Protein AF-A0AAV3ESG7-F1 (afdb_monomer_lite)

InterPro domains:
  IPR027417 P-loop containing nucleoside triphosphate hydrolase [G3DSA:3.40.50.300] (1-273)

Secondary structure (DSSP, 8-state):
-EEEEEEEEEETTEEEEEEE--SSEEEEEETTTTEEEEEEPPPPPTTTT-SS----------TTSSHHHHHHHHHHHHH-HHHH--S-EEEEEEETTEEEEEEE--SS--S--EESS-PEEEE--SS-TT--EEE---S---S-----TTEEE--GGG----TTHHHHHHHHHTSTTT-TTSPPPS-----PPPP-HHHHHHHHHHHHTT--SS-HHHHHHHHHHHHHHHHHHHHHHHT---HHHHHHHHHHHHHHHHHHHHHHSS--HHHHHHHHHHHHHHHHHTTT-HHHHHHHHHHHHHHHHHHHHHHHHHHHHHT--

Organism: NCBI:txid1088719

Sequence (321 aa):
MELSFIWVEEFNSLEDFSLNLSNKYQYKYDQETNYLSRLDDEPLPKNFFGHGITSVTGIFGKNGSGKTNCLKLIGSVMSRARSRVKSNFIAIVESEHGPLIYCKFKGKSKLGPKTNFPGRLEEYKDDIPGLNTVFLSNTFDSGDMGFDKKIINLSINNRERNVNEFIDIVEFLSSKEVGDGFSIPTEIGVVVKPIRTREIRSVIEDIENKIDGDITKKTSLLIEELDRCFNKINRNFRRGCNIDDIKFSIVINEMVSTIREVSKKEVNPIYTLEYIENMLFCIQEHGSSIGELVSSLLSIIEQIDYRHENYNKKILTMSIS

Foldseek 3Di:
DAWAKKFACDADPAHRDIDGFAPQWDWDADPVQLEIEIDGHDDDPVCPVHFQDHTDDDDDDDPPPCSLRVVLCVLCAAAFVVVRRVGWMWIWDQDPVGIEIEIDHPDDCPPHGHYPDPYHYDYDDRHDPPDQAEAEDPDQDLDDSVGDPSYHYLYPNVDDDDPCSVVVVLVVCVDVVVPPRDDRPPDDDDDQDQADLVLVLVLLVLLVVVDPDDCVVVSVVLSVLSCVLSVVLVVQVVVDDDPQSSLVSVVVNVVSVVLSVVSPPPDNSVLSVVLSVQLSVLCVVCVRPPPSSVVSNVVSVVVVVVVVVVVVVVVVVVVVD

pLDDT: mean 76.06, std 14.59, range [39.12, 97.0]

Radius of gyration: 29.69 Å; chains: 1; bounding box: 84×38×80 Å

Structure (mmCIF, N/CA/C/O backbone):
data_AF-A0AAV3ESG7-F1
#
_entry.id   AF-A0AAV3ESG7-F1
#
loop_
_atom_site.group_PDB
_atom_site.id
_atom_site.type_symbol
_atom_site.label_atom_id
_atom_site.label_alt_id
_atom_site.label_comp_id
_atom_site.label_asym_id
_atom_site.label_entity_id
_atom_site.label_seq_id
_atom_site.pdbx_PDB_ins_code
_atom_site.Cartn_x
_atom_site.Cartn_y
_atom_site.Cartn_z
_atom_site.occupancy
_atom_site.B_iso_or_equiv
_atom_site.auth_seq_id
_atom_site.auth_comp_id
_atom_site.auth_asym_id
_atom_site.auth_atom_id
_atom_site.pdbx_PDB_model_num
ATOM 1 N N . MET A 1 1 ? -10.546 -12.203 8.202 1.00 88.06 1 MET A N 1
ATOM 2 C CA . MET A 1 1 ? -10.447 -11.107 9.193 1.00 88.06 1 MET A CA 1
ATOM 3 C C . MET A 1 1 ? -10.462 -9.782 8.444 1.00 88.06 1 MET A C 1
ATOM 5 O O . MET A 1 1 ? -9.988 -9.762 7.317 1.00 88.06 1 MET A O 1
ATOM 9 N N . GLU A 1 2 ? -10.995 -8.709 9.028 1.00 90.94 2 GLU A N 1
ATOM 10 C CA . GLU A 1 2 ? -11.115 -7.389 8.382 1.00 90.94 2 GLU A CA 1
ATOM 11 C C . GLU A 1 2 ? -10.819 -6.261 9.379 1.00 90.94 2 GLU A C 1
ATOM 13 O O . GLU A 1 2 ? -11.490 -6.150 10.405 1.00 90.94 2 GLU A O 1
ATOM 18 N N . LEU A 1 3 ? -9.843 -5.399 9.082 1.00 94.00 3 LEU A N 1
ATOM 19 C CA . LEU A 1 3 ? -9.611 -4.178 9.857 1.00 94.00 3 LEU A CA 1
ATOM 20 C C . LEU A 1 3 ? -10.775 -3.204 9.625 1.00 94.00 3 LEU A C 1
ATOM 22 O O . LEU A 1 3 ? -10.952 -2.711 8.516 1.00 94.00 3 LEU A O 1
ATOM 26 N N . SER A 1 4 ? -11.546 -2.919 10.672 1.00 95.56 4 SER A N 1
ATOM 27 C CA . SER A 1 4 ? -12.812 -2.181 10.564 1.00 95.56 4 SER A CA 1
ATOM 28 C C . SER A 1 4 ? -12.777 -0.786 11.175 1.00 95.56 4 SER A C 1
ATOM 30 O O . SER A 1 4 ? -13.528 0.085 10.741 1.00 95.56 4 SER A O 1
ATOM 32 N N . PHE A 1 5 ? -11.904 -0.545 12.153 1.00 97.00 5 PHE A N 1
ATOM 33 C CA . PHE A 1 5 ? -11.799 0.756 12.811 1.00 97.00 5 PHE A CA 1
ATOM 34 C C . PHE A 1 5 ? -10.409 1.003 13.384 1.00 97.00 5 PHE A C 1
ATOM 36 O O . PHE A 1 5 ? -9.767 0.075 13.880 1.00 97.00 5 PHE A O 1
ATOM 43 N N . ILE A 1 6 ? -9.984 2.265 13.372 1.00 96.50 6 ILE A N 1
ATOM 44 C CA . ILE A 1 6 ? -8.842 2.770 14.133 1.00 96.50 6 ILE A CA 1
ATOM 45 C C . ILE A 1 6 ? -9.260 4.065 14.834 1.00 96.50 6 ILE A C 1
ATOM 47 O O . ILE A 1 6 ? -9.816 4.955 14.199 1.00 96.50 6 ILE A O 1
ATOM 51 N N . TRP A 1 7 ? -8.915 4.204 16.109 1.00 96.62 7 TRP A N 1
ATOM 52 C CA . TRP A 1 7 ? -8.848 5.490 16.799 1.00 96.62 7 TRP A CA 1
ATOM 53 C C . TRP A 1 7 ? -7.432 5.727 17.309 1.00 96.62 7 TRP A C 1
ATOM 55 O O . TRP A 1 7 ? -6.774 4.789 17.766 1.00 96.62 7 TRP A O 1
ATOM 65 N N . VAL A 1 8 ? -6.969 6.972 17.258 1.00 94.44 8 VAL A N 1
ATOM 66 C CA . VAL A 1 8 ? -5.682 7.380 17.814 1.00 94.44 8 VAL A CA 1
ATOM 67 C C . VAL A 1 8 ? -5.799 8.733 18.502 1.00 94.44 8 VAL A C 1
ATOM 69 O O . VAL A 1 8 ? -6.375 9.669 17.957 1.00 94.44 8 VAL A O 1
ATOM 72 N N . GLU A 1 9 ? -5.212 8.835 19.690 1.00 94.56 9 GLU A N 1
ATOM 73 C CA . GLU A 1 9 ? -5.148 10.087 20.447 1.00 94.56 9 GLU A CA 1
ATOM 74 C C . GLU A 1 9 ? -4.267 11.119 19.731 1.00 94.56 9 GLU A C 1
ATOM 76 O O . GLU A 1 9 ? -4.659 12.269 19.578 1.00 94.56 9 GLU A O 1
ATOM 81 N N . GLU A 1 10 ? -3.094 10.701 19.243 1.00 94.00 10 GLU A N 1
ATOM 82 C CA . GLU A 1 10 ? -2.178 11.572 18.495 1.00 94.00 10 GLU A CA 1
ATOM 83 C C . GLU A 1 10 ? -1.270 10.770 17.544 1.00 94.00 10 GLU A C 1
ATOM 85 O O . GLU A 1 10 ? -0.561 9.850 17.965 1.00 94.00 10 GLU A O 1
ATOM 90 N N . PHE A 1 11 ? -1.233 11.107 16.256 1.00 92.44 11 PHE A N 1
ATOM 91 C CA . PHE A 1 11 ? -0.303 10.527 15.285 1.00 92.44 11 PHE A CA 1
ATOM 92 C C . PHE A 1 11 ? 0.011 11.500 14.146 1.00 92.44 11 PHE A C 1
ATOM 94 O O . PHE A 1 11 ? -0.830 11.775 13.289 1.00 92.44 11 PHE A O 1
ATOM 101 N N . ASN A 1 12 ? 1.258 11.973 14.078 1.00 90.94 12 ASN A N 1
ATOM 102 C CA . ASN A 1 12 ? 1.672 13.049 13.174 1.00 90.94 12 ASN A CA 1
ATOM 103 C C . ASN A 1 12 ? 0.770 14.284 13.343 1.00 90.94 12 ASN A C 1
ATOM 105 O O . ASN A 1 12 ? 0.857 14.956 14.357 1.00 90.94 12 ASN A O 1
ATOM 109 N N . SER A 1 13 ? -0.082 14.578 12.359 1.00 90.44 13 SER A N 1
ATOM 110 C CA . SER A 1 13 ? -1.037 15.694 12.392 1.00 90.44 13 SER A CA 1
ATOM 111 C C . SER A 1 13 ? -2.473 15.254 12.714 1.00 90.44 13 SER A C 1
ATOM 113 O O . SER A 1 13 ? -3.407 15.992 12.414 1.00 90.44 13 SER A O 1
ATOM 115 N N . LEU A 1 14 ? -2.669 14.009 13.150 1.00 93.56 14 LEU A N 1
ATOM 116 C CA . LEU A 1 14 ? -3.973 13.449 13.496 1.00 93.56 14 LEU A CA 1
ATOM 117 C C . LEU A 1 14 ? -4.113 13.497 15.018 1.00 93.56 14 LEU A C 1
ATOM 119 O O . LEU A 1 14 ? -3.346 12.830 15.704 1.00 93.56 14 LEU A O 1
ATOM 123 N N . GLU A 1 15 ? -5.067 14.268 15.524 1.00 94.50 15 GLU A N 1
ATOM 124 C CA . GLU A 1 15 ? -5.364 14.426 16.953 1.00 94.50 15 GLU A CA 1
ATOM 125 C C . GLU A 1 15 ? -6.811 13.993 17.195 1.00 94.50 15 GLU A C 1
ATOM 127 O O . GLU A 1 15 ? -7.684 14.373 16.412 1.00 94.50 15 GLU A O 1
ATOM 132 N N . ASP A 1 16 ? -7.043 13.163 18.219 1.00 95.31 16 ASP A N 1
ATOM 133 C CA . ASP A 1 16 ? -8.341 12.530 18.520 1.00 95.31 16 ASP A CA 1
ATOM 134 C C . ASP A 1 16 ? -9.052 12.010 17.254 1.00 95.31 16 ASP A C 1
ATOM 136 O O . ASP A 1 16 ? -10.197 12.329 16.924 1.00 95.31 16 ASP A O 1
ATOM 140 N N . PHE A 1 17 ? -8.303 11.249 16.458 1.00 96.31 17 PHE A N 1
ATOM 141 C CA . PHE A 1 17 ? -8.700 10.904 15.105 1.00 96.31 17 PHE A CA 1
ATOM 142 C C . PHE A 1 17 ? -9.276 9.495 15.035 1.00 96.31 17 PHE A C 1
ATOM 144 O O . PHE A 1 17 ? -8.656 8.527 15.477 1.00 96.31 17 PHE A O 1
ATOM 151 N N . SER A 1 18 ? -10.438 9.381 14.395 1.00 96.56 18 SER A N 1
ATOM 152 C CA . SER A 1 18 ? -11.123 8.118 14.123 1.00 96.56 18 SER A CA 1
ATOM 153 C C . SER A 1 18 ? -11.171 7.825 12.624 1.00 96.56 18 SER A C 1
ATOM 155 O O . SER A 1 18 ? -11.455 8.709 11.817 1.00 96.56 18 SER A O 1
ATOM 157 N N . LEU A 1 19 ? -10.969 6.562 12.256 1.00 96.62 19 LEU A N 1
ATOM 158 C CA . LEU A 1 19 ? -11.062 6.059 10.891 1.00 96.62 19 LEU A CA 1
ATOM 159 C C . LEU A 1 19 ? -11.909 4.788 10.855 1.00 96.62 19 LEU A C 1
ATOM 161 O O . LEU A 1 19 ? -11.488 3.744 11.350 1.00 96.62 19 LEU A O 1
ATOM 165 N N . ASN A 1 20 ? -13.081 4.877 10.229 1.00 96.12 20 ASN A N 1
ATOM 166 C CA . ASN A 1 20 ? -13.914 3.724 9.902 1.00 96.12 20 ASN A CA 1
ATOM 167 C C . ASN A 1 20 ? -13.484 3.143 8.554 1.00 96.12 20 ASN A C 1
ATOM 169 O O . ASN A 1 20 ? -13.295 3.888 7.595 1.00 96.12 20 ASN A O 1
ATOM 173 N N . LEU A 1 21 ? -13.302 1.825 8.508 1.00 95.00 21 LEU A N 1
ATOM 174 C CA . LEU A 1 21 ? -12.810 1.083 7.342 1.00 95.00 21 LEU A CA 1
ATOM 175 C C . LEU A 1 21 ? -13.782 -0.010 6.869 1.00 95.00 21 LEU A C 1
ATOM 177 O O . LEU A 1 21 ? -13.560 -0.592 5.807 1.00 95.00 21 LEU A O 1
ATOM 181 N N . SER A 1 22 ? -14.852 -0.264 7.628 1.00 92.31 22 SER A N 1
ATOM 182 C CA . SER A 1 22 ? -15.894 -1.230 7.282 1.00 92.31 22 SER A CA 1
ATOM 183 C C . SER A 1 22 ? -17.096 -0.560 6.620 1.00 92.31 22 SER A C 1
ATOM 185 O O . SER A 1 22 ? -17.477 0.549 6.988 1.00 92.31 22 SER A O 1
ATOM 187 N N . ASN A 1 23 ? -17.744 -1.266 5.691 1.00 89.56 23 ASN A N 1
ATOM 188 C CA . ASN A 1 23 ? -19.042 -0.862 5.140 1.00 89.56 23 ASN A CA 1
ATOM 189 C C . ASN A 1 23 ? -20.240 -1.414 5.932 1.00 89.56 23 ASN A C 1
ATOM 191 O O . ASN A 1 23 ? -21.377 -1.139 5.567 1.00 89.56 23 ASN A O 1
ATOM 195 N N . LYS A 1 24 ? -20.008 -2.236 6.966 1.00 90.44 24 LYS A N 1
ATOM 196 C CA . LYS A 1 24 ? -21.076 -2.877 7.759 1.00 90.44 24 LYS A CA 1
ATOM 197 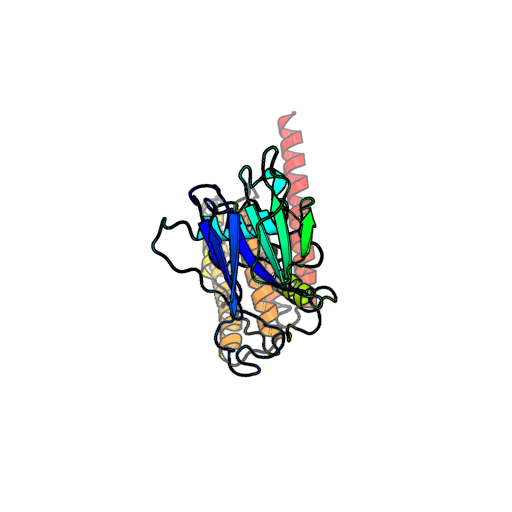C C . LYS A 1 24 ? -21.284 -2.232 9.117 1.00 90.44 24 LYS A C 1
ATOM 199 O O . LYS A 1 24 ? -22.371 -2.320 9.677 1.00 90.44 24 LYS A O 1
ATOM 204 N N . TYR A 1 25 ? -20.223 -1.658 9.669 1.00 92.94 25 TYR A N 1
ATOM 205 C CA . TYR A 1 25 ? -20.200 -1.171 11.036 1.00 92.94 25 TYR A CA 1
ATOM 206 C C . TYR A 1 25 ? -19.577 0.214 11.074 1.00 92.94 25 TYR A C 1
ATOM 208 O O . TYR A 1 25 ? -18.482 0.425 10.553 1.00 92.94 25 TYR A O 1
ATOM 216 N N . GLN A 1 26 ? -20.259 1.129 11.752 1.00 94.94 26 GLN A N 1
ATOM 217 C CA . GLN A 1 26 ? -19.734 2.437 12.105 1.00 94.94 26 GLN A CA 1
ATOM 218 C C . GLN A 1 26 ? -19.350 2.428 13.576 1.00 94.94 26 GLN A C 1
ATOM 220 O O . GLN A 1 26 ? -20.182 2.227 14.463 1.00 94.94 26 GLN A O 1
ATOM 225 N N . TYR A 1 27 ? -18.075 2.664 13.831 1.00 96.62 27 TYR A N 1
ATOM 226 C CA . TYR A 1 27 ? -17.515 2.765 15.161 1.00 96.62 27 TYR A CA 1
ATOM 227 C C . TYR A 1 27 ? -17.274 4.224 15.532 1.00 96.62 27 TYR A C 1
ATOM 229 O O . TYR A 1 27 ? -16.851 5.047 14.713 1.00 96.62 27 TYR A O 1
ATOM 237 N N . LYS A 1 28 ? -17.527 4.541 16.800 1.00 96.94 28 LYS A N 1
ATOM 238 C CA . LYS A 1 28 ? -17.217 5.842 17.388 1.00 96.94 28 LYS A CA 1
ATOM 239 C C . LYS A 1 28 ? -16.693 5.645 18.799 1.00 96.94 28 LYS A C 1
ATOM 241 O O . LYS A 1 28 ? -17.368 5.028 19.626 1.00 96.94 28 LYS A O 1
ATOM 246 N N . TYR A 1 29 ? -15.511 6.187 19.055 1.00 96.25 29 TYR A N 1
ATOM 247 C CA . TYR A 1 29 ? -14.918 6.235 20.380 1.00 96.25 29 TYR A CA 1
ATOM 248 C C . TYR A 1 29 ? -15.069 7.633 20.976 1.00 96.25 29 TYR A C 1
ATOM 250 O O . TYR A 1 29 ? -14.902 8.630 20.278 1.00 96.25 29 TYR A O 1
ATOM 258 N N . ASP A 1 30 ? -15.411 7.680 22.256 1.00 94.38 30 ASP A N 1
ATOM 259 C CA . ASP A 1 30 ? -15.508 8.889 23.061 1.00 94.38 30 ASP A CA 1
ATOM 260 C C . ASP A 1 30 ? -14.480 8.792 24.197 1.00 94.38 30 ASP A C 1
ATOM 262 O O . ASP A 1 30 ? -14.583 7.933 25.083 1.00 94.38 30 ASP A O 1
ATOM 266 N N . GLN A 1 31 ? -13.452 9.644 24.132 1.00 91.00 31 GLN A N 1
ATOM 267 C CA . GLN A 1 31 ? -12.330 9.626 25.070 1.00 91.00 31 GLN A CA 1
ATOM 268 C C . GLN A 1 31 ? -12.732 10.088 26.478 1.00 91.00 31 GLN A C 1
ATOM 270 O O . GLN A 1 31 ? -12.194 9.568 27.457 1.00 91.00 31 GLN A O 1
ATOM 275 N N . GLU A 1 32 ? -13.677 11.024 26.603 1.00 90.88 32 GLU A N 1
ATOM 276 C CA . GLU A 1 32 ? -14.108 11.574 27.896 1.00 90.88 32 GLU A CA 1
ATOM 277 C C . GLU A 1 32 ? -14.856 10.528 28.726 1.00 90.88 32 GLU A C 1
ATOM 279 O O . GLU A 1 32 ? -14.643 10.387 29.932 1.00 90.88 32 GLU A O 1
ATOM 284 N N . THR A 1 33 ? -15.716 9.754 28.066 1.00 93.06 33 THR A N 1
ATOM 285 C CA . THR A 1 33 ? -16.532 8.711 28.700 1.00 93.06 33 THR A CA 1
ATOM 286 C C . THR A 1 33 ? -15.884 7.323 28.667 1.00 93.06 33 THR A C 1
ATOM 288 O O . THR A 1 33 ? -16.379 6.400 29.326 1.00 93.06 33 THR A O 1
ATOM 291 N N . ASN A 1 34 ? -14.766 7.166 27.943 1.00 92.31 34 ASN A N 1
ATOM 292 C CA . ASN A 1 34 ? -14.104 5.890 27.647 1.00 92.31 34 ASN A CA 1
ATOM 293 C C . ASN A 1 34 ? -15.095 4.852 27.083 1.00 92.31 34 ASN A C 1
ATOM 295 O O . ASN A 1 34 ? -15.187 3.709 27.558 1.00 92.31 34 ASN A O 1
ATOM 299 N N . TYR A 1 35 ? -15.884 5.283 26.097 1.00 94.88 35 TYR A N 1
ATOM 300 C CA . TYR A 1 35 ? -16.967 4.500 25.513 1.00 94.88 35 TYR A CA 1
ATOM 301 C C . TYR A 1 35 ? -16.763 4.305 24.012 1.00 94.88 35 TYR A C 1
ATOM 303 O O . TYR A 1 35 ? -16.641 5.259 23.248 1.00 94.88 35 TYR A O 1
ATOM 311 N N . LEU A 1 36 ? -16.734 3.045 23.588 1.00 96.19 36 LEU A N 1
ATOM 312 C CA . LEU A 1 36 ? -16.624 2.633 22.198 1.00 96.19 36 LEU A CA 1
ATOM 313 C C . LEU A 1 36 ? -17.972 2.080 21.740 1.00 96.19 36 LEU A C 1
ATOM 315 O O . LEU A 1 36 ? -18.394 0.991 22.131 1.00 96.19 36 LEU A O 1
ATOM 319 N N . SER A 1 37 ? -18.643 2.847 20.895 1.00 96.75 37 SER A N 1
ATOM 320 C CA . SER A 1 37 ? -19.931 2.481 20.319 1.00 96.75 37 SER A CA 1
ATOM 321 C C . SER A 1 37 ? -19.769 1.889 18.924 1.00 96.75 37 SER A C 1
ATOM 323 O O . SER A 1 37 ? -18.894 2.305 18.163 1.00 96.75 37 SER A O 1
ATOM 325 N N . ARG A 1 38 ? -20.638 0.931 18.601 1.00 96.69 38 ARG A N 1
ATOM 326 C CA . ARG A 1 38 ? -20.855 0.398 17.259 1.00 96.69 38 ARG A CA 1
ATOM 327 C C . ARG A 1 38 ? -22.305 0.619 16.853 1.00 96.69 38 ARG A C 1
ATOM 329 O O . ARG A 1 38 ? -23.214 0.372 17.650 1.00 96.69 38 ARG A O 1
ATOM 336 N N . LEU A 1 39 ? -22.491 1.052 15.616 1.00 94.19 39 LEU A N 1
ATOM 337 C CA . LEU A 1 39 ? -23.762 1.093 14.911 1.00 94.19 39 LEU A CA 1
ATOM 338 C C . LEU A 1 39 ? -23.648 0.187 13.687 1.00 94.19 39 LEU A C 1
ATOM 340 O O . LEU A 1 39 ? -22.631 0.213 12.994 1.00 94.19 39 LEU A O 1
ATOM 344 N N . ASP A 1 40 ? -24.674 -0.615 13.443 1.00 90.19 40 ASP A N 1
ATOM 345 C CA . ASP A 1 40 ? -24.758 -1.417 12.229 1.00 90.19 40 ASP A CA 1
ATOM 346 C C . ASP A 1 40 ? -25.259 -0.501 11.099 1.00 90.19 40 ASP A C 1
ATOM 348 O O . ASP A 1 40 ? -26.232 0.234 11.278 1.00 90.19 40 ASP A O 1
ATOM 352 N N . ASP A 1 41 ? -24.549 -0.498 9.974 1.00 84.94 41 ASP A N 1
ATOM 353 C CA . ASP A 1 41 ? -24.889 0.289 8.786 1.00 84.94 41 ASP A CA 1
ATOM 354 C C . ASP A 1 41 ? -25.853 -0.497 7.881 1.00 84.94 41 ASP A C 1
ATOM 356 O O . ASP A 1 41 ? -26.018 -1.716 8.027 1.00 84.94 41 ASP A O 1
ATOM 360 N N . GLU A 1 42 ? -26.498 0.183 6.932 1.00 85.31 42 GLU A N 1
ATOM 361 C CA . GLU A 1 42 ? -27.364 -0.505 5.975 1.00 85.31 42 GLU A CA 1
ATOM 362 C C . GLU A 1 42 ? -26.541 -1.487 5.126 1.00 85.31 42 GLU A C 1
ATOM 364 O O . GLU A 1 42 ? -25.532 -1.109 4.521 1.00 85.31 42 GLU A O 1
ATOM 369 N N . PRO A 1 43 ? -26.941 -2.770 5.054 1.00 81.62 43 PRO A N 1
ATOM 370 C CA . PRO A 1 43 ? -26.161 -3.757 4.337 1.00 81.62 43 PRO A CA 1
ATOM 371 C C . PRO A 1 43 ? -26.163 -3.438 2.844 1.00 81.62 43 PRO A C 1
ATOM 373 O O . PRO A 1 43 ? -27.215 -3.321 2.210 1.00 81.62 43 PRO A O 1
ATOM 376 N N . LEU A 1 44 ? -24.966 -3.380 2.264 1.00 85.62 44 LEU A N 1
ATOM 377 C CA . LEU A 1 44 ? -24.809 -3.337 0.816 1.00 85.62 44 LEU A CA 1
ATOM 378 C C . LEU A 1 44 ? -25.496 -4.554 0.163 1.00 85.62 44 LEU A C 1
ATOM 380 O O . LEU A 1 44 ? -25.583 -5.627 0.779 1.00 85.62 44 LEU A O 1
ATOM 384 N N . PRO A 1 45 ? -25.948 -4.434 -1.100 1.00 86.50 45 PRO A N 1
ATOM 385 C CA . PRO A 1 45 ? -26.470 -5.566 -1.853 1.00 86.50 45 PRO A CA 1
ATOM 386 C C . PRO A 1 45 ? -25.529 -6.779 -1.811 1.00 86.50 45 PRO A C 1
ATOM 388 O O . PRO A 1 45 ? -24.302 -6.647 -1.779 1.00 86.50 45 PRO A O 1
ATOM 391 N N . LYS A 1 46 ? -26.098 -7.990 -1.845 1.00 81.06 46 LYS A N 1
ATOM 392 C CA . LYS A 1 46 ? -25.291 -9.219 -1.886 1.00 81.06 46 LYS A CA 1
ATOM 393 C C . LYS A 1 46 ? -24.334 -9.176 -3.080 1.00 81.06 46 LYS A C 1
ATOM 395 O O . LYS A 1 46 ? -24.759 -8.883 -4.193 1.00 81.06 46 LYS A O 1
ATOM 400 N N . ASN A 1 47 ? -23.066 -9.510 -2.836 1.00 80.38 47 ASN A N 1
ATOM 401 C CA . ASN A 1 47 ? -21.987 -9.501 -3.830 1.00 80.38 47 ASN A CA 1
ATOM 402 C C . ASN A 1 47 ? -21.760 -8.138 -4.512 1.00 80.38 47 ASN A C 1
ATOM 404 O O . ASN A 1 47 ? -21.309 -8.107 -5.653 1.00 80.38 47 ASN A O 1
ATOM 408 N N . PHE A 1 48 ? -22.033 -7.015 -3.833 1.00 86.00 48 PHE A N 1
ATOM 409 C CA . PHE A 1 48 ? -21.841 -5.672 -4.400 1.00 86.00 48 PHE A CA 1
ATOM 410 C C . PHE A 1 48 ? -20.424 -5.437 -4.958 1.00 86.00 48 PHE A C 1
ATOM 412 O O . PHE A 1 48 ? -20.279 -4.862 -6.032 1.00 86.00 48 PHE A O 1
ATOM 419 N N . PHE A 1 49 ? -19.388 -5.933 -4.274 1.00 84.81 49 PHE A N 1
ATOM 420 C CA . PHE A 1 49 ? -17.990 -5.847 -4.721 1.00 84.81 49 PHE A CA 1
ATOM 421 C C . PHE A 1 49 ? -17.480 -7.114 -5.435 1.00 84.81 49 PHE A C 1
ATOM 423 O O . PHE A 1 49 ? -16.293 -7.215 -5.732 1.00 84.81 49 PHE A O 1
ATOM 430 N N . GLY A 1 50 ? -18.351 -8.091 -5.707 1.00 83.56 50 GLY A N 1
ATOM 431 C CA . GLY A 1 50 ? -17.961 -9.399 -6.234 1.00 83.56 50 GLY A CA 1
ATOM 432 C C . GLY A 1 50 ? -17.396 -10.349 -5.171 1.00 83.56 50 GLY A C 1
ATOM 433 O O . GLY A 1 50 ? -17.697 -10.236 -3.982 1.00 83.56 50 GLY A O 1
ATOM 434 N N . HIS A 1 51 ? -16.616 -11.335 -5.617 1.00 79.50 51 HIS A N 1
ATOM 435 C CA . HIS A 1 51 ? -15.971 -12.318 -4.746 1.00 79.50 51 HIS A CA 1
ATOM 436 C C . HIS A 1 51 ? -14.610 -11.802 -4.257 1.00 79.50 51 HIS A C 1
ATOM 438 O O . HIS A 1 51 ? -13.879 -11.176 -5.015 1.00 79.50 51 HIS A O 1
ATOM 444 N N . GLY A 1 52 ? -14.269 -12.064 -2.992 1.00 79.75 52 GLY A N 1
ATOM 445 C CA . GLY A 1 52 ? -12.958 -11.735 -2.411 1.00 79.75 52 GLY A CA 1
ATOM 446 C C . GLY A 1 52 ? -12.832 -10.345 -1.771 1.00 79.75 52 GLY A C 1
ATOM 447 O O . GLY A 1 52 ? -11.928 -10.147 -0.964 1.00 79.75 52 GLY A O 1
ATOM 448 N N . ILE A 1 53 ? -13.750 -9.409 -2.043 1.00 85.56 53 ILE A N 1
ATOM 449 C CA . ILE A 1 53 ? -13.744 -8.057 -1.454 1.00 85.56 53 ILE A CA 1
ATOM 450 C C . ILE A 1 53 ? -14.889 -7.921 -0.449 1.00 85.56 53 ILE A C 1
ATOM 452 O O . ILE A 1 53 ? -16.061 -8.024 -0.812 1.00 85.56 53 ILE A O 1
ATOM 456 N N . THR A 1 54 ? -14.560 -7.666 0.819 1.00 84.75 54 THR A N 1
ATOM 457 C CA . THR A 1 54 ? -15.567 -7.492 1.879 1.00 84.75 54 THR A CA 1
ATOM 458 C C . THR A 1 54 ? -15.978 -6.039 2.084 1.00 84.75 54 THR A C 1
ATOM 460 O O . THR A 1 54 ? -17.162 -5.787 2.308 1.00 84.75 54 THR A O 1
ATOM 463 N N . SER A 1 55 ? -15.026 -5.109 1.962 1.00 88.44 55 SER A N 1
ATOM 464 C CA . SER A 1 55 ? -15.228 -3.678 2.194 1.00 88.44 55 SER A CA 1
ATOM 465 C C . SER A 1 55 ? -14.313 -2.832 1.303 1.00 88.44 55 SER A C 1
ATOM 467 O O . SER A 1 55 ? -13.182 -3.218 1.000 1.00 88.44 55 SER A O 1
ATOM 469 N N . VAL A 1 56 ? -14.795 -1.653 0.911 1.00 90.88 56 VAL A N 1
ATOM 470 C CA . VAL A 1 56 ? -14.045 -0.616 0.194 1.00 90.88 56 VAL A CA 1
ATOM 471 C C . VAL A 1 56 ? -14.263 0.717 0.903 1.00 90.88 56 VAL A C 1
ATOM 473 O O . VAL A 1 56 ? -15.394 1.186 1.038 1.00 90.88 56 VAL A O 1
ATOM 476 N N . THR A 1 57 ? -13.162 1.354 1.304 1.00 92.38 57 THR A N 1
ATOM 477 C CA . THR A 1 57 ? -13.179 2.656 1.979 1.00 92.38 57 THR A CA 1
ATOM 478 C C . THR A 1 57 ? -12.379 3.688 1.193 1.00 92.38 57 THR A C 1
ATOM 480 O O . THR A 1 57 ? -11.205 3.487 0.888 1.00 92.38 57 THR A O 1
ATOM 483 N N . GLY A 1 58 ? -13.017 4.816 0.877 1.00 92.81 58 GLY A N 1
ATOM 484 C CA . GLY A 1 58 ? -12.373 5.956 0.227 1.00 92.81 58 GLY A CA 1
ATOM 485 C C . GLY A 1 58 ? -11.926 7.014 1.236 1.00 92.81 58 GLY A C 1
ATOM 486 O O . GLY A 1 58 ? -12.718 7.463 2.060 1.00 92.81 58 GLY A O 1
ATOM 487 N N . ILE A 1 59 ? -10.668 7.456 1.143 1.00 91.88 59 ILE A N 1
ATOM 488 C CA . ILE A 1 59 ? -10.120 8.550 1.959 1.00 91.88 59 ILE A CA 1
ATOM 489 C C . ILE A 1 59 ? -9.976 9.794 1.077 1.00 91.88 59 ILE A C 1
ATOM 491 O O . ILE A 1 59 ? -9.042 9.910 0.282 1.00 91.88 59 ILE A O 1
ATOM 495 N N . PHE A 1 60 ? -10.897 10.744 1.231 1.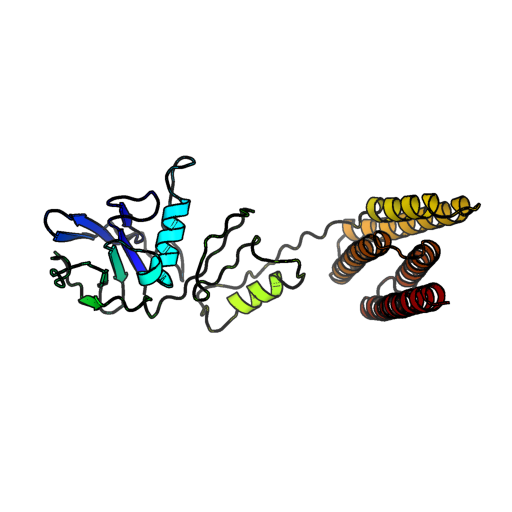00 91.38 60 PHE A N 1
ATOM 496 C CA . PHE A 1 60 ? -10.952 11.969 0.429 1.00 91.38 60 PHE A CA 1
ATOM 497 C C . PHE A 1 60 ? -10.598 13.205 1.257 1.00 91.38 60 PHE A C 1
ATOM 499 O O . PHE A 1 60 ? -10.831 13.265 2.459 1.00 91.38 60 PHE A O 1
ATOM 506 N N . GLY A 1 61 ? -10.033 14.221 0.607 1.00 88.75 61 GLY A N 1
ATOM 507 C CA . GLY A 1 61 ? -9.674 15.473 1.269 1.00 88.75 61 GLY A CA 1
ATOM 508 C C . GLY A 1 61 ? -8.761 16.348 0.419 1.00 88.75 61 GLY A C 1
ATOM 509 O O . GLY A 1 61 ? -8.141 15.877 -0.538 1.00 88.75 61 GLY A O 1
ATOM 510 N N . LYS A 1 62 ? -8.652 17.631 0.775 1.00 90.69 62 LYS A N 1
ATOM 511 C CA . LYS A 1 62 ? -7.754 18.591 0.108 1.00 90.69 62 LYS A CA 1
ATOM 512 C C . LYS A 1 62 ? -6.277 18.236 0.344 1.00 90.69 62 LYS A C 1
ATOM 514 O O . LYS A 1 62 ? -5.940 17.401 1.186 1.00 90.69 62 LYS A O 1
ATOM 519 N N . ASN A 1 63 ? -5.364 18.836 -0.415 1.00 85.19 63 ASN A N 1
ATOM 520 C CA . ASN A 1 63 ? -3.930 18.676 -0.152 1.00 85.19 63 ASN A CA 1
ATOM 521 C C . ASN A 1 63 ? -3.589 19.194 1.251 1.00 85.19 63 ASN A C 1
ATOM 523 O O . ASN A 1 63 ? -4.167 20.179 1.703 1.00 85.19 63 ASN A O 1
ATOM 527 N N . GLY A 1 64 ? -2.709 18.484 1.959 1.00 84.62 64 GLY A N 1
ATOM 528 C CA . GLY A 1 64 ? -2.371 18.791 3.353 1.00 84.62 64 GLY A CA 1
ATOM 529 C C . GLY A 1 64 ? -3.403 18.345 4.399 1.00 84.62 64 GLY A C 1
ATOM 530 O O . GLY A 1 64 ? -3.124 18.462 5.582 1.00 84.62 64 GLY A O 1
ATOM 531 N N . SER A 1 65 ? -4.548 17.762 4.018 1.00 88.25 65 SER A N 1
ATOM 532 C CA . SER A 1 65 ? -5.599 17.351 4.971 1.00 88.25 65 SER A CA 1
ATOM 533 C C . SER A 1 65 ? -5.300 16.067 5.765 1.00 88.25 65 SER A C 1
ATOM 535 O O . SER A 1 65 ? -6.212 15.482 6.336 1.00 88.25 65 SER A O 1
ATOM 537 N N . GLY A 1 66 ? -4.068 15.554 5.726 1.00 88.94 66 GLY A N 1
ATOM 538 C CA . GLY A 1 66 ? -3.679 14.359 6.482 1.00 88.94 66 GLY A CA 1
ATOM 539 C C . GLY A 1 66 ? -3.937 12.998 5.819 1.00 88.94 66 GLY A C 1
ATOM 540 O O . GLY A 1 66 ? -3.634 11.990 6.441 1.00 88.94 66 GLY A O 1
ATOM 541 N N . LYS A 1 67 ? -4.393 12.909 4.556 1.00 92.50 67 LYS A N 1
ATOM 542 C CA . LYS A 1 67 ? -4.639 11.611 3.868 1.00 92.50 67 LYS A CA 1
ATOM 543 C C . LYS A 1 67 ? -3.448 10.642 3.937 1.00 92.50 67 LYS A C 1
ATOM 545 O O . LYS A 1 67 ? -3.602 9.478 4.291 1.00 92.50 67 LYS A O 1
ATOM 550 N N . THR A 1 68 ? -2.244 11.137 3.649 1.00 89.50 68 THR A N 1
ATOM 551 C CA . THR A 1 68 ? -1.003 10.352 3.747 1.00 89.50 68 THR A CA 1
ATOM 552 C C . THR A 1 68 ? -0.702 9.940 5.189 1.00 89.50 68 THR A C 1
ATOM 554 O O . THR A 1 68 ? -0.204 8.841 5.418 1.00 89.50 68 THR A O 1
ATOM 557 N N . ASN A 1 69 ? -1.045 10.777 6.174 1.00 91.50 69 ASN A N 1
ATOM 558 C CA . ASN A 1 69 ? -0.923 10.417 7.587 1.00 91.50 69 ASN A CA 1
ATOM 559 C C . ASN A 1 69 ? -1.911 9.307 7.967 1.00 91.50 69 ASN A C 1
ATOM 561 O O . ASN A 1 69 ? -1.515 8.405 8.698 1.00 91.50 69 ASN A O 1
ATOM 565 N N . CYS A 1 70 ? -3.127 9.292 7.406 1.00 93.00 70 CYS A N 1
ATOM 566 C CA . CYS A 1 70 ? -4.069 8.181 7.580 1.00 93.00 70 CYS A CA 1
ATOM 567 C C . CYS A 1 70 ? -3.499 6.865 7.028 1.00 93.00 70 CYS A C 1
ATOM 569 O O . CYS A 1 70 ? -3.535 5.847 7.713 1.00 93.00 70 CYS A O 1
ATOM 571 N N . LEU A 1 71 ? -2.903 6.879 5.830 1.00 91.31 71 LEU A N 1
ATOM 572 C CA . LEU A 1 71 ? -2.257 5.687 5.257 1.00 91.31 71 LEU A CA 1
ATOM 573 C C . LEU A 1 71 ? -1.078 5.199 6.116 1.00 91.31 71 LEU A C 1
ATOM 575 O O . LEU A 1 71 ? -0.945 4.003 6.380 1.00 91.31 71 LEU A O 1
ATOM 579 N N . LYS A 1 72 ? -0.246 6.124 6.613 1.00 89.88 72 LYS A N 1
ATOM 580 C CA . LYS A 1 72 ? 0.851 5.811 7.544 1.00 89.88 72 LYS A CA 1
ATOM 581 C C . LYS A 1 72 ? 0.347 5.249 8.874 1.00 89.88 72 LYS A C 1
ATOM 583 O O . LYS A 1 72 ? 1.008 4.376 9.439 1.00 89.88 72 LYS A O 1
ATOM 588 N N . LEU A 1 73 ? -0.798 5.725 9.364 1.00 92.06 73 LEU A N 1
ATOM 589 C CA . LEU A 1 73 ? -1.440 5.220 10.576 1.00 92.06 73 LEU A CA 1
ATOM 590 C C . LEU A 1 73 ? -1.896 3.774 10.379 1.00 92.06 73 LEU A C 1
ATOM 592 O O . LEU A 1 73 ? -1.522 2.929 11.187 1.00 92.06 73 LEU A O 1
ATOM 596 N N . ILE A 1 74 ? -2.610 3.480 9.284 1.00 92.12 74 ILE A N 1
ATOM 597 C CA . ILE A 1 74 ? -3.027 2.111 8.938 1.00 92.12 74 ILE A CA 1
ATOM 598 C C . ILE A 1 74 ? -1.803 1.196 8.919 1.00 92.12 74 ILE A C 1
ATOM 600 O O . ILE A 1 74 ? -1.754 0.220 9.663 1.00 92.12 74 ILE A O 1
ATOM 604 N N . GLY A 1 75 ? -0.766 1.547 8.150 1.00 89.06 75 GLY A N 1
ATOM 605 C CA . GLY A 1 75 ? 0.442 0.725 8.081 1.00 89.06 75 GLY A CA 1
ATOM 606 C C . GLY A 1 75 ? 1.124 0.551 9.443 1.00 89.06 75 GLY A C 1
ATOM 607 O O . GLY A 1 75 ? 1.522 -0.550 9.811 1.00 89.06 75 GLY A O 1
ATOM 608 N N . SER A 1 76 ? 1.199 1.612 10.249 1.00 88.56 76 SER A N 1
ATOM 609 C CA . SER A 1 76 ? 1.783 1.529 11.594 1.00 88.56 76 SER A CA 1
ATOM 610 C C . SER A 1 76 ? 0.996 0.588 12.506 1.00 88.56 76 SER A C 1
ATOM 612 O O . SER A 1 76 ? 1.613 -0.221 13.195 1.00 88.56 76 SER A O 1
ATOM 614 N N . VAL A 1 77 ? -0.339 0.647 12.477 1.00 88.38 77 VAL A N 1
ATOM 615 C CA . VAL A 1 77 ? -1.225 -0.256 13.230 1.00 88.38 77 VAL A CA 1
ATOM 616 C C . VAL A 1 77 ? -1.044 -1.711 12.793 1.00 88.38 77 VAL A C 1
ATOM 618 O O . VAL A 1 77 ? -0.982 -2.603 13.640 1.00 88.38 77 VAL A O 1
ATOM 621 N N . MET A 1 78 ? -0.871 -1.948 11.493 1.00 84.94 78 MET A N 1
ATOM 622 C CA . MET A 1 78 ? -0.709 -3.292 10.939 1.00 84.94 78 MET A CA 1
ATOM 623 C C . MET A 1 78 ? 0.637 -3.941 11.266 1.00 84.94 78 MET A C 1
ATOM 625 O O . MET A 1 78 ? 0.695 -5.156 11.446 1.00 84.94 78 MET A O 1
ATOM 629 N N . SER A 1 79 ? 1.724 -3.167 11.335 1.00 75.56 79 SER A N 1
ATOM 630 C CA . SER A 1 79 ? 3.063 -3.754 11.228 1.00 75.56 79 SER A CA 1
ATOM 631 C C . SER A 1 79 ? 4.077 -3.373 12.303 1.00 75.56 79 SER A C 1
ATOM 633 O O . SER A 1 79 ? 5.184 -3.902 12.223 1.00 75.56 79 SER A O 1
ATOM 635 N N . ARG A 1 80 ? 3.762 -2.450 13.237 1.00 67.12 80 ARG A N 1
ATOM 636 C CA . ARG A 1 80 ? 4.555 -2.098 14.448 1.00 67.12 80 ARG A CA 1
ATOM 637 C C . ARG A 1 80 ? 3.988 -0.871 15.181 1.00 67.12 80 ARG A C 1
ATOM 639 O O . ARG A 1 80 ? 4.653 0.163 15.307 1.00 67.12 80 ARG A O 1
ATOM 646 N N . ALA A 1 81 ? 2.769 -0.949 15.715 1.00 60.66 81 ALA A N 1
ATOM 647 C CA . ALA A 1 81 ? 2.146 0.243 16.304 1.00 60.66 81 ALA A CA 1
ATOM 648 C C . ALA A 1 81 ? 2.869 0.702 17.571 1.00 60.66 81 ALA A C 1
ATOM 650 O O . ALA A 1 81 ? 2.932 1.900 17.830 1.00 60.66 81 ALA A O 1
ATOM 651 N N . ARG A 1 82 ? 3.463 -0.203 18.370 1.00 59.59 82 ARG A N 1
ATOM 652 C CA . ARG A 1 82 ? 4.057 0.212 19.652 1.00 59.59 82 ARG A CA 1
ATOM 653 C C . ARG A 1 82 ? 5.251 1.150 19.479 1.00 59.59 82 ARG A C 1
ATOM 655 O O . ARG A 1 82 ? 5.407 2.024 20.333 1.00 59.59 82 ARG A O 1
ATOM 662 N N . SER A 1 83 ? 6.048 0.996 18.418 1.00 64.25 83 SER A N 1
ATOM 663 C CA . SER A 1 83 ? 7.227 1.835 18.159 1.00 64.25 83 SER A CA 1
ATOM 664 C C . SER A 1 83 ? 6.902 3.131 17.413 1.00 64.25 83 SER A C 1
ATOM 666 O O . SER A 1 83 ? 7.623 4.115 17.571 1.00 64.25 83 SER A O 1
ATOM 668 N N . ARG A 1 84 ? 5.810 3.161 16.639 1.00 75.38 84 ARG A N 1
ATOM 669 C CA . ARG A 1 84 ? 5.460 4.293 15.761 1.00 75.38 84 ARG A CA 1
ATOM 670 C C . ARG A 1 84 ? 4.295 5.131 16.264 1.00 75.38 84 ARG A C 1
ATOM 672 O O . ARG A 1 84 ? 4.323 6.349 16.135 1.00 75.38 84 ARG A O 1
ATOM 679 N N . VAL A 1 85 ? 3.308 4.498 16.887 1.00 83.94 85 VAL A N 1
ATOM 680 C CA . VAL A 1 85 ? 2.175 5.166 17.530 1.00 83.94 85 VAL A CA 1
ATOM 681 C C . VAL A 1 85 ? 2.515 5.326 19.005 1.00 83.94 85 VAL A C 1
ATOM 683 O O . VAL A 1 85 ? 2.382 4.404 19.816 1.00 83.94 85 VAL A O 1
ATOM 686 N N . LYS A 1 86 ? 3.062 6.492 19.356 1.00 84.50 86 LYS A N 1
ATOM 687 C CA . LYS A 1 86 ? 3.498 6.777 20.729 1.00 84.50 86 LYS A CA 1
ATOM 688 C C . LYS A 1 86 ? 2.336 7.074 21.669 1.00 84.50 86 LYS A C 1
ATOM 690 O O . LYS A 1 86 ? 2.552 6.966 22.869 1.00 84.50 86 LYS A O 1
ATOM 695 N N . SER A 1 87 ? 1.173 7.450 21.163 1.00 89.31 87 SER A N 1
ATOM 696 C CA . SER A 1 87 ? -0.030 7.817 21.917 1.00 89.31 87 SER A CA 1
ATOM 697 C C . SER A 1 87 ? -0.936 6.610 22.191 1.00 89.31 87 SER A C 1
ATOM 699 O O . SER A 1 87 ? -0.571 5.465 21.880 1.00 89.31 87 SER A O 1
ATOM 701 N N . ASN A 1 88 ? -2.084 6.859 22.826 1.00 90.81 88 ASN A N 1
ATOM 702 C CA . ASN A 1 88 ? -3.121 5.850 22.977 1.00 90.81 88 ASN A CA 1
ATOM 703 C C . ASN A 1 88 ? -3.782 5.541 21.629 1.00 90.81 88 ASN A C 1
ATOM 705 O O . ASN A 1 88 ? -3.980 6.435 20.808 1.00 90.81 88 ASN A O 1
ATOM 709 N N . PHE A 1 89 ? -4.137 4.279 21.400 1.00 92.38 89 PHE A N 1
ATOM 710 C CA . PHE A 1 89 ? -4.892 3.900 20.208 1.00 92.38 89 PHE A CA 1
ATOM 711 C C . PHE A 1 89 ? -5.794 2.693 20.457 1.00 92.38 89 PHE A C 1
ATOM 713 O O . PHE A 1 89 ? -5.552 1.880 21.359 1.00 92.38 89 PHE A O 1
ATOM 720 N N . ILE A 1 90 ? -6.802 2.570 19.599 1.00 94.19 90 ILE A N 1
ATOM 721 C CA . ILE A 1 90 ? -7.714 1.434 19.501 1.00 94.19 90 ILE A CA 1
ATOM 722 C C . ILE A 1 90 ? -7.742 0.990 18.037 1.00 94.19 90 ILE A C 1
ATOM 724 O O . ILE A 1 90 ? -7.803 1.825 17.141 1.00 94.19 90 ILE A O 1
ATOM 728 N N . ALA A 1 91 ? -7.713 -0.312 17.785 1.00 94.88 91 ALA A N 1
ATOM 729 C CA . ALA A 1 91 ? -7.966 -0.897 16.476 1.00 94.88 91 ALA A CA 1
ATOM 730 C C . ALA A 1 91 ? -8.961 -2.052 16.617 1.00 94.88 91 ALA A C 1
ATOM 732 O O . ALA A 1 91 ? -8.855 -2.846 17.552 1.00 94.88 91 ALA A O 1
ATOM 733 N N . ILE A 1 92 ? -9.921 -2.150 15.701 1.00 95.62 92 ILE A N 1
ATOM 734 C CA . ILE A 1 92 ? -10.936 -3.210 15.713 1.00 95.62 92 ILE A CA 1
ATOM 735 C C . ILE A 1 92 ? -10.786 -4.057 14.465 1.00 95.62 92 ILE A C 1
ATOM 737 O O . ILE A 1 92 ? -10.765 -3.533 13.348 1.00 95.62 92 ILE A O 1
ATOM 741 N N . VAL A 1 93 ? -10.712 -5.369 14.668 1.00 94.50 93 VAL A N 1
ATOM 742 C CA . VAL A 1 93 ? -10.649 -6.358 13.595 1.00 94.50 93 VAL A CA 1
ATOM 743 C C . VAL A 1 93 ? -11.823 -7.308 13.710 1.00 94.50 93 VAL A C 1
ATOM 745 O O . VAL A 1 93 ? -11.980 -7.998 14.714 1.00 94.50 93 VAL A O 1
ATOM 748 N N . GLU A 1 94 ? -12.626 -7.372 12.659 1.00 92.94 94 GLU A N 1
ATOM 749 C CA . GLU A 1 94 ? -13.715 -8.331 12.554 1.00 92.94 94 GLU A CA 1
ATOM 750 C C . GLU A 1 94 ? -13.154 -9.709 12.222 1.00 92.94 94 GLU A C 1
ATOM 752 O O . GLU A 1 94 ? -12.368 -9.891 11.283 1.00 92.94 94 GLU A O 1
ATOM 757 N N . SER A 1 95 ? -13.566 -10.696 13.009 1.00 90.62 95 SER A N 1
ATOM 758 C CA . SER A 1 95 ? -13.225 -12.102 12.828 1.00 90.62 95 SER A CA 1
ATOM 759 C C . SER A 1 95 ? -14.494 -12.949 12.765 1.00 90.62 95 SER A C 1
ATOM 761 O O . SER A 1 95 ? -15.587 -12.477 13.070 1.00 90.62 95 SER A O 1
ATOM 763 N N . GLU A 1 96 ? -14.354 -14.227 12.421 1.00 86.50 96 GLU A N 1
ATOM 764 C CA . GLU A 1 96 ? -15.475 -15.178 12.439 1.00 86.50 96 GLU A CA 1
ATOM 765 C C . GLU A 1 96 ? -16.092 -15.348 13.837 1.00 86.50 96 GLU A C 1
ATOM 767 O O . GLU A 1 96 ? -17.260 -15.701 13.966 1.00 86.50 96 GLU A O 1
ATOM 772 N N . HIS A 1 97 ? -15.328 -15.055 14.893 1.00 89.00 97 HIS A N 1
ATOM 773 C CA . HIS A 1 97 ? -15.773 -15.130 16.285 1.00 89.00 97 HIS A CA 1
ATOM 774 C C . HIS A 1 97 ? -16.255 -13.779 16.841 1.00 89.00 97 HIS A C 1
ATOM 776 O O . HIS A 1 97 ? -16.474 -13.658 18.046 1.00 89.00 97 HIS A O 1
ATOM 782 N N . GLY A 1 98 ? -16.412 -12.769 15.980 1.00 91.12 98 GLY A N 1
ATOM 783 C CA . GLY A 1 98 ? -16.792 -11.407 16.350 1.00 91.12 98 GLY A CA 1
ATOM 784 C C . GLY A 1 98 ? -15.611 -10.425 16.414 1.00 91.12 98 GLY A C 1
ATOM 785 O O . GLY A 1 98 ? -14.483 -10.779 16.044 1.00 91.12 98 GLY A O 1
ATOM 786 N N . PRO A 1 99 ? -15.866 -9.180 16.858 1.00 94.62 99 PRO A N 1
ATOM 787 C CA . PRO A 1 99 ? -14.878 -8.108 16.839 1.00 94.62 99 PRO A CA 1
ATOM 788 C C . PRO A 1 99 ? -13.799 -8.287 17.913 1.00 94.62 99 PRO A C 1
ATOM 790 O O . PRO A 1 99 ? -14.085 -8.436 19.106 1.00 94.62 99 PRO A O 1
ATOM 793 N N . LEU A 1 100 ? -12.542 -8.212 17.482 1.00 94.38 100 LEU A N 1
ATOM 794 C CA . LEU A 1 100 ? -11.356 -8.159 18.332 1.00 94.38 100 LEU A CA 1
ATOM 795 C C . LEU A 1 100 ? -10.924 -6.702 18.504 1.00 94.38 100 LEU A C 1
ATOM 797 O O . LEU A 1 100 ? -10.702 -6.000 17.519 1.00 94.38 100 LEU A O 1
ATOM 801 N N . ILE A 1 101 ? -10.795 -6.254 19.750 1.00 94.00 101 ILE A N 1
ATOM 802 C CA . ILE A 1 101 ? -10.442 -4.881 20.114 1.00 94.00 101 ILE A CA 1
ATOM 803 C C . ILE A 1 101 ? -8.996 -4.872 20.598 1.00 94.00 101 ILE A C 1
ATOM 805 O O . ILE A 1 101 ? -8.705 -5.258 21.727 1.00 94.00 101 ILE A O 1
ATOM 809 N N . TYR A 1 102 ? -8.094 -4.392 19.755 1.00 91.50 102 TYR A N 1
ATOM 810 C CA . TYR A 1 102 ? -6.698 -4.173 20.100 1.00 91.50 102 TYR A CA 1
ATOM 811 C C . TYR A 1 102 ? -6.529 -2.769 20.659 1.00 91.50 102 TYR A C 1
ATOM 813 O O . TYR A 1 102 ? -6.912 -1.794 20.015 1.00 91.50 102 TYR A O 1
ATOM 821 N N . CYS A 1 103 ? -5.923 -2.638 21.834 1.00 87.56 103 CYS A N 1
ATOM 822 C CA . CYS A 1 103 ? -5.686 -1.322 22.419 1.00 87.56 103 CYS A CA 1
ATOM 823 C C . CYS A 1 103 ? -4.283 -1.167 23.000 1.00 87.56 103 CYS A C 1
ATOM 825 O O . CYS A 1 103 ? -3.676 -2.115 23.509 1.00 87.56 103 CYS A O 1
ATOM 827 N N . LYS A 1 104 ? -3.806 0.077 22.990 1.00 85.31 104 LYS A N 1
ATOM 828 C CA . LYS A 1 104 ? -2.638 0.532 23.741 1.00 85.31 104 LYS A CA 1
ATOM 829 C C . LYS A 1 104 ? -3.051 1.774 24.520 1.00 85.31 104 LYS A C 1
ATOM 831 O O . LYS A 1 104 ? -3.294 2.809 23.913 1.00 85.31 104 LYS A O 1
ATOM 836 N N . PHE A 1 105 ? -3.081 1.674 25.847 1.00 78.62 105 PHE A N 1
ATOM 837 C CA . PHE A 1 105 ? -3.281 2.813 26.744 1.00 78.62 105 PHE A CA 1
ATOM 838 C C . PHE A 1 105 ? -2.049 3.002 27.636 1.00 78.62 105 PHE A C 1
ATOM 840 O O . PHE A 1 105 ? -1.524 2.040 28.202 1.00 78.62 105 PHE A O 1
ATOM 847 N N . LYS A 1 106 ? -1.561 4.236 27.765 1.00 70.62 106 LYS A N 1
ATOM 848 C CA . LYS A 1 106 ? -0.529 4.615 28.735 1.00 70.62 106 LYS A CA 1
ATOM 849 C C . LYS A 1 106 ? -1.149 4.760 30.128 1.00 70.62 106 LYS A C 1
ATOM 851 O O . LYS A 1 106 ? -2.195 5.375 30.286 1.00 70.62 106 LYS A O 1
ATOM 856 N N . GLY A 1 107 ? -0.456 4.277 31.162 1.00 63.91 107 GLY A N 1
ATOM 857 C CA . GLY A 1 107 ? -0.819 4.529 32.565 1.00 63.91 107 GLY A CA 1
ATOM 858 C C . GLY A 1 107 ? -1.640 3.423 33.243 1.00 63.91 107 GLY A C 1
ATOM 859 O O . GLY A 1 107 ? -1.546 2.250 32.885 1.00 63.91 107 GLY A O 1
ATOM 860 N N . LYS A 1 108 ? -2.378 3.786 34.307 1.00 46.41 108 LYS A N 1
ATOM 861 C CA . LYS A 1 108 ? -3.051 2.843 35.230 1.00 46.41 108 LYS A CA 1
ATOM 862 C C . LYS A 1 108 ? -4.397 2.304 34.722 1.00 46.41 108 LYS A C 1
ATOM 864 O O . LYS A 1 108 ? -4.872 1.303 35.256 1.00 46.41 108 LYS A O 1
ATOM 869 N N . SER A 1 109 ? -5.000 2.900 33.694 1.00 54.09 109 SER A N 1
ATOM 870 C CA . SER A 1 109 ? -6.214 2.379 33.054 1.00 54.09 109 SER A CA 1
ATOM 871 C C . SER A 1 109 ? -5.851 1.303 32.024 1.00 54.09 109 SER A C 1
ATOM 873 O O . SER A 1 109 ? -5.869 1.533 30.821 1.00 54.09 109 SER A O 1
ATOM 875 N N . LYS A 1 110 ? -5.495 0.104 32.504 1.00 58.59 110 LYS A N 1
ATOM 876 C CA . LYS A 1 110 ? -5.355 -1.096 31.649 1.00 58.59 110 LYS A CA 1
ATOM 877 C C . LYS A 1 110 ? -6.703 -1.677 31.203 1.00 58.59 110 LYS A C 1
ATOM 879 O O . LYS A 1 110 ? -6.736 -2.635 30.439 1.00 58.59 110 LYS A O 1
ATOM 884 N N . LEU A 1 111 ? -7.801 -1.147 31.735 1.00 68.62 111 LEU A N 1
ATOM 885 C CA . LEU A 1 111 ? -9.148 -1.548 31.365 1.00 68.62 111 LEU A CA 1
ATOM 886 C C . LEU A 1 111 ? -9.463 -0.881 30.024 1.00 68.62 111 LEU A C 1
ATOM 888 O O . LEU A 1 111 ? -9.442 0.345 29.940 1.00 68.62 111 LEU A O 1
ATOM 892 N N . GLY A 1 112 ? -9.683 -1.691 28.986 1.00 79.81 112 GLY A N 1
ATOM 893 C CA . GLY A 1 112 ? -10.095 -1.213 27.666 1.00 79.81 112 GLY A CA 1
ATOM 894 C C . GLY A 1 112 ? -11.419 -0.433 27.699 1.00 79.81 112 GLY A C 1
ATOM 895 O O . GLY A 1 112 ? -12.038 -0.294 28.762 1.00 79.81 112 GLY A O 1
ATOM 896 N N . PRO A 1 113 ? -11.871 0.088 26.549 1.00 89.94 113 PRO A N 1
ATOM 897 C CA . PRO A 1 113 ? -13.090 0.883 26.488 1.00 89.94 113 PRO A CA 1
ATOM 898 C C . PRO A 1 113 ? -14.324 0.057 26.863 1.00 89.94 113 PRO A C 1
ATOM 900 O O . PRO A 1 113 ? -14.390 -1.147 26.605 1.00 89.94 113 PRO A O 1
ATOM 903 N N . LYS A 1 114 ? -15.330 0.714 27.446 1.00 92.62 114 LYS A N 1
ATOM 904 C CA . LYS A 1 114 ? -16.667 0.121 27.596 1.00 92.62 114 LYS A CA 1
ATOM 905 C C . LYS A 1 114 ? -17.336 0.053 26.223 1.00 92.62 114 LYS A C 1
ATOM 907 O O . LYS A 1 114 ? -17.181 0.984 25.439 1.00 92.62 114 LYS A O 1
ATOM 912 N N . THR A 1 115 ? -18.099 -1.003 25.943 1.00 95.38 115 THR A N 1
ATOM 913 C CA . THR A 1 115 ? -18.719 -1.223 24.625 1.00 95.38 115 THR A CA 1
ATOM 914 C C . THR A 1 115 ? -20.228 -1.455 24.711 1.00 95.38 115 THR A C 1
ATOM 916 O O . THR A 1 115 ? -20.725 -1.965 25.715 1.00 95.38 115 THR A O 1
ATOM 919 N N . ASN A 1 116 ? -20.964 -1.126 23.639 1.00 95.50 116 ASN A N 1
ATOM 920 C CA . ASN A 1 116 ? -22.365 -1.548 23.436 1.00 95.50 116 ASN A CA 1
ATOM 921 C C . ASN A 1 116 ? -22.505 -2.827 22.594 1.00 95.50 116 ASN A C 1
ATOM 923 O O . ASN A 1 116 ? -23.612 -3.191 22.207 1.00 95.50 116 ASN A O 1
ATOM 927 N N . PHE A 1 117 ? -21.393 -3.484 22.274 1.00 94.12 117 PHE A N 1
ATOM 928 C CA . PHE A 1 117 ? -21.338 -4.658 21.409 1.00 94.12 117 PHE A CA 1
ATOM 929 C C . PHE A 1 117 ? -20.420 -5.735 22.013 1.00 94.12 117 PHE A C 1
ATOM 931 O O . PHE A 1 117 ? -19.538 -5.406 22.820 1.00 94.12 117 PHE A O 1
ATOM 938 N N . PRO A 1 118 ? -20.602 -7.017 21.638 1.00 90.25 118 PRO A N 1
ATOM 939 C CA . PRO A 1 118 ? -19.818 -8.128 22.170 1.00 90.25 118 PRO A CA 1
ATOM 940 C C . PRO A 1 118 ? -18.433 -8.180 21.507 1.00 90.25 118 PRO A C 1
ATOM 942 O O . PRO A 1 118 ? -18.205 -8.950 20.578 1.00 90.25 118 PRO A O 1
ATOM 945 N N . GLY A 1 119 ? -17.517 -7.323 21.960 1.00 90.62 119 GLY A N 1
ATOM 946 C CA . GLY A 1 119 ? -16.122 -7.306 21.520 1.00 90.62 119 GLY A CA 1
ATOM 947 C C . GLY A 1 119 ? -15.182 -7.945 22.534 1.00 90.62 119 GLY A C 1
ATOM 948 O O . GLY A 1 119 ? -15.351 -7.781 23.743 1.00 90.62 119 GLY A O 1
ATOM 949 N N . ARG A 1 120 ? -14.171 -8.667 22.043 1.00 91.62 120 ARG A N 1
ATOM 950 C CA . ARG A 1 120 ? -13.121 -9.247 22.886 1.00 91.62 120 ARG A CA 1
ATOM 951 C C . ARG A 1 120 ? -11.917 -8.319 22.921 1.00 91.62 120 ARG A C 1
ATOM 953 O O . ARG A 1 120 ? -11.373 -7.979 21.876 1.00 91.62 120 ARG A O 1
ATOM 960 N N . LEU A 1 121 ? -11.491 -7.932 24.119 1.00 90.75 121 LEU A N 1
ATOM 961 C CA . LEU A 1 121 ? -10.280 -7.138 24.295 1.00 90.75 121 LEU A CA 1
ATOM 962 C C . LEU A 1 121 ? -9.040 -8.012 24.087 1.00 90.75 121 LEU A C 1
ATOM 964 O O . LEU A 1 121 ? -8.918 -9.071 24.700 1.00 90.75 121 LEU A O 1
ATOM 968 N N . GLU A 1 122 ? -8.117 -7.539 23.260 1.00 87.88 122 GLU A N 1
ATOM 969 C CA . GLU A 1 122 ? -6.842 -8.179 22.966 1.00 87.88 122 GLU A CA 1
ATOM 970 C C . GLU A 1 122 ? -5.686 -7.234 23.287 1.00 87.88 122 GLU A C 1
ATOM 972 O O . GLU A 1 122 ? -5.711 -6.033 22.993 1.00 87.88 122 GLU A O 1
ATOM 977 N N . GLU A 1 123 ? -4.628 -7.785 23.879 1.00 80.62 123 GLU A N 1
ATOM 978 C CA . GLU A 1 123 ? -3.397 -7.028 24.055 1.00 80.62 123 GLU A CA 1
ATOM 979 C C . GLU A 1 123 ? -2.701 -6.881 22.698 1.00 80.62 123 GLU A C 1
ATOM 981 O O . GLU A 1 123 ? -2.328 -7.868 22.065 1.00 80.62 123 GLU A O 1
ATOM 986 N N . TYR A 1 124 ? -2.459 -5.643 22.268 1.00 82.75 124 TYR A N 1
ATOM 987 C CA . TYR A 1 124 ? -1.676 -5.396 21.062 1.00 82.75 124 TYR A CA 1
ATOM 988 C C . TYR A 1 124 ? -0.194 -5.703 21.303 1.00 82.75 124 TYR A C 1
ATOM 990 O O . TYR A 1 124 ? 0.441 -4.987 22.078 1.00 82.75 124 TYR A O 1
ATOM 998 N N . LYS A 1 125 ? 0.372 -6.711 20.624 1.00 77.44 125 LYS A N 1
ATOM 999 C CA . LYS A 1 125 ? 1.759 -7.198 20.787 1.00 77.44 125 LYS A CA 1
ATOM 1000 C C . LYS A 1 125 ? 2.618 -6.945 19.540 1.00 77.44 125 LYS A C 1
ATOM 1002 O O . LYS A 1 125 ? 3.239 -7.856 19.017 1.00 77.44 125 LYS A O 1
ATOM 1007 N N . ASP A 1 126 ? 2.657 -5.689 19.099 1.00 76.19 126 ASP A N 1
ATOM 1008 C CA . ASP A 1 126 ? 3.411 -5.183 17.932 1.00 76.19 126 ASP A CA 1
ATOM 1009 C C . ASP A 1 126 ? 2.810 -5.456 16.551 1.00 76.19 126 ASP A C 1
ATOM 1011 O O . ASP A 1 126 ? 3.183 -4.770 15.602 1.00 76.19 126 ASP A O 1
ATOM 1015 N N . ASP A 1 127 ? 1.861 -6.374 16.425 1.00 79.94 127 ASP A N 1
ATOM 1016 C CA . ASP A 1 127 ? 1.103 -6.593 15.197 1.00 79.94 127 ASP A CA 1
ATOM 1017 C C . ASP A 1 127 ? -0.336 -7.046 15.470 1.00 79.94 127 ASP A C 1
ATOM 1019 O O . ASP A 1 127 ? -0.741 -7.281 16.613 1.00 79.94 127 ASP A O 1
ATOM 1023 N N . ILE A 1 128 ? -1.113 -7.127 14.387 1.00 84.00 128 ILE A N 1
ATOM 1024 C CA . ILE A 1 128 ? -2.434 -7.752 14.368 1.00 84.00 128 ILE A CA 1
ATOM 1025 C C . ILE A 1 128 ? -2.312 -9.074 13.597 1.00 84.00 128 ILE A C 1
ATOM 1027 O O . ILE A 1 128 ? -2.168 -9.048 12.371 1.00 84.00 128 ILE A O 1
ATOM 1031 N N . PRO A 1 129 ? -2.350 -10.231 14.280 1.00 81.25 129 PRO A N 1
ATOM 1032 C CA . PRO A 1 129 ? -2.222 -11.531 13.630 1.00 81.25 129 PRO A CA 1
ATOM 1033 C C . PRO A 1 129 ? -3.354 -11.808 12.634 1.00 81.25 129 PRO A C 1
ATOM 1035 O O . PRO A 1 129 ? -4.501 -11.436 12.868 1.00 81.25 129 PRO A O 1
ATOM 1038 N N . GLY A 1 130 ? -3.039 -12.527 11.553 1.00 79.56 130 GLY A N 1
ATOM 1039 C CA . GLY A 1 130 ? -4.035 -13.029 10.596 1.00 79.56 130 GLY A CA 1
ATOM 1040 C C . GLY A 1 130 ? -4.447 -12.051 9.490 1.00 79.56 130 GLY A C 1
ATOM 1041 O O . GLY A 1 130 ? -5.351 -12.364 8.718 1.00 79.56 130 GLY A O 1
ATOM 1042 N N . LEU A 1 131 ? -3.789 -10.893 9.383 1.00 82.69 131 LEU A N 1
ATOM 1043 C CA . LEU A 1 131 ? -3.998 -9.931 8.301 1.00 82.69 131 LEU A CA 1
ATOM 1044 C C . LEU A 1 131 ? -2.727 -9.762 7.458 1.00 82.69 131 LEU A C 1
ATOM 1046 O O . LEU A 1 131 ? -1.722 -9.228 7.927 1.00 82.69 131 LEU A O 1
ATOM 1050 N N . ASN A 1 132 ? -2.801 -10.152 6.185 1.00 83.06 132 ASN A N 1
ATOM 1051 C CA . ASN A 1 132 ? -1.761 -9.875 5.194 1.00 83.06 132 ASN A CA 1
ATOM 1052 C C . ASN A 1 132 ? -2.022 -8.499 4.570 1.00 83.06 132 ASN A C 1
ATOM 1054 O O . ASN A 1 132 ? -3.085 -8.270 3.998 1.00 83.06 132 ASN A O 1
ATOM 1058 N N . THR A 1 133 ? -1.072 -7.568 4.700 1.00 83.62 133 THR A N 1
ATOM 1059 C CA . THR A 1 133 ? -1.242 -6.184 4.226 1.00 83.62 133 THR A CA 1
ATOM 1060 C C . THR A 1 133 ? -0.378 -5.922 3.000 1.00 83.62 133 THR A C 1
ATOM 1062 O O . THR A 1 133 ? 0.846 -6.046 3.056 1.00 83.62 133 THR A O 1
ATOM 1065 N N . VAL A 1 134 ? -1.019 -5.497 1.913 1.00 85.50 134 VAL A N 1
ATOM 1066 C CA . VAL A 1 134 ? -0.366 -5.093 0.665 1.00 85.50 134 VAL A CA 1
ATOM 1067 C C . VAL A 1 134 ? -0.602 -3.601 0.448 1.00 85.50 134 VAL A C 1
ATOM 1069 O O . VAL A 1 134 ? -1.722 -3.116 0.596 1.00 85.50 134 VAL A O 1
ATOM 1072 N N . PHE A 1 135 ? 0.451 -2.867 0.100 1.00 85.00 135 PHE A N 1
ATOM 1073 C CA . PHE A 1 135 ? 0.378 -1.461 -0.281 1.00 85.00 135 PHE A CA 1
ATOM 1074 C C . PHE A 1 135 ? 0.780 -1.296 -1.745 1.00 85.00 135 PHE A C 1
ATOM 1076 O O . PHE A 1 135 ? 1.857 -1.730 -2.145 1.00 85.00 135 PHE A O 1
ATOM 1083 N N . LEU A 1 136 ? -0.066 -0.630 -2.527 1.00 84.44 136 LEU A N 1
ATOM 1084 C CA . LEU A 1 136 ? 0.168 -0.334 -3.936 1.00 84.44 136 LEU A CA 1
ATOM 1085 C C . LEU A 1 136 ? -0.090 1.152 -4.190 1.00 84.44 136 LEU A C 1
ATOM 1087 O O . LEU A 1 136 ? -1.160 1.665 -3.863 1.00 84.44 136 LEU A O 1
ATOM 1091 N N . SER A 1 137 ? 0.873 1.826 -4.812 1.00 77.69 137 SER A N 1
ATOM 1092 C CA . SER A 1 137 ? 0.730 3.191 -5.308 1.00 77.69 137 SER A CA 1
ATOM 1093 C C . SER A 1 137 ? 1.223 3.291 -6.746 1.00 77.69 137 SER A C 1
ATOM 1095 O O . SER A 1 137 ? 2.316 2.827 -7.075 1.00 77.69 137 SER A O 1
ATOM 1097 N N . ASN A 1 138 ? 0.411 3.938 -7.584 1.00 68.00 138 ASN A N 1
ATOM 1098 C CA . ASN A 1 138 ? 0.741 4.263 -8.971 1.00 68.00 138 ASN A CA 1
ATOM 1099 C C . ASN A 1 138 ? 1.340 5.679 -9.118 1.00 68.00 138 ASN A C 1
ATOM 1101 O O . ASN A 1 138 ? 1.666 6.110 -10.221 1.00 68.00 138 ASN A O 1
ATOM 1105 N N . THR A 1 139 ? 1.447 6.448 -8.030 1.00 63.66 139 THR A N 1
ATOM 1106 C CA . THR A 1 139 ? 2.067 7.779 -8.059 1.00 63.66 139 THR A CA 1
ATOM 1107 C C . THR A 1 139 ? 3.529 7.704 -7.664 1.00 63.66 139 THR A C 1
ATOM 1109 O O . THR A 1 139 ? 3.872 7.069 -6.664 1.00 63.66 139 THR A O 1
ATOM 1112 N N . PHE A 1 140 ? 4.376 8.409 -8.425 1.00 55.75 140 PHE A N 1
ATOM 1113 C CA . PHE A 1 140 ? 5.797 8.565 -8.126 1.00 55.75 140 PHE A CA 1
ATOM 1114 C C . PHE A 1 140 ? 6.041 9.582 -7.006 1.00 55.75 140 PHE A C 1
ATOM 1116 O O . PHE A 1 140 ? 6.433 10.718 -7.245 1.00 55.75 140 PHE A O 1
ATOM 1123 N N . ASP A 1 141 ? 5.760 9.171 -5.773 1.00 57.25 141 ASP A N 1
ATOM 1124 C CA . ASP A 1 141 ? 6.112 9.864 -4.537 1.00 57.25 141 ASP A CA 1
ATOM 1125 C C . ASP A 1 141 ? 7.459 9.354 -4.007 1.00 57.25 141 ASP A C 1
ATOM 1127 O O . ASP A 1 141 ? 7.581 8.211 -3.568 1.00 57.25 141 ASP A O 1
ATOM 1131 N N . SER A 1 142 ? 8.465 10.230 -3.990 1.00 51.25 142 SER A N 1
ATOM 1132 C CA . SER A 1 142 ? 9.786 9.991 -3.383 1.00 51.25 142 SER A CA 1
ATOM 1133 C C . SER A 1 142 ? 9.763 9.939 -1.848 1.00 51.25 142 SER A C 1
ATOM 1135 O O . SER A 1 142 ? 10.796 9.736 -1.211 1.00 51.25 142 SER A O 1
ATOM 1137 N N . GLY A 1 143 ? 8.597 10.159 -1.234 1.00 58.28 143 GLY A N 1
ATOM 1138 C CA . GLY A 1 143 ? 8.426 10.119 0.2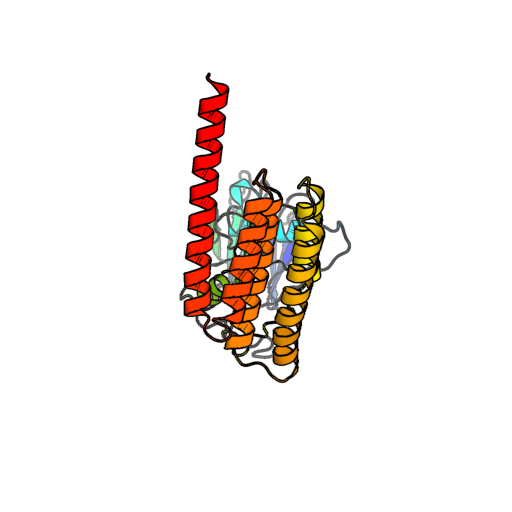10 1.00 58.28 143 GLY A CA 1
ATOM 1139 C C . GLY A 1 143 ? 8.367 8.687 0.726 1.00 58.28 143 GLY A C 1
ATOM 1140 O O . GLY A 1 143 ? 7.412 7.966 0.442 1.00 58.28 143 GLY A O 1
ATOM 1141 N N . ASP A 1 144 ? 9.340 8.303 1.553 1.00 67.62 144 ASP A N 1
ATOM 1142 C CA . ASP A 1 144 ? 9.277 7.036 2.276 1.00 67.62 144 ASP A CA 1
ATOM 1143 C C . ASP A 1 144 ? 8.024 7.008 3.176 1.00 67.62 144 ASP A C 1
ATOM 1145 O O . ASP A 1 144 ? 7.816 7.849 4.066 1.00 67.62 144 ASP A O 1
ATOM 1149 N N . MET A 1 145 ? 7.147 6.032 2.924 1.00 75.19 145 MET A N 1
ATOM 1150 C CA . MET A 1 145 ? 6.002 5.746 3.794 1.00 75.19 145 MET A CA 1
ATOM 1151 C C . MET A 1 145 ? 6.458 5.142 5.125 1.00 75.19 145 MET A C 1
ATOM 1153 O O . MET A 1 145 ? 5.707 5.140 6.103 1.00 75.19 145 MET A O 1
ATOM 1157 N N . GLY A 1 146 ? 7.697 4.655 5.161 1.00 70.56 146 GLY A N 1
ATOM 1158 C CA . GLY A 1 146 ? 8.346 4.062 6.303 1.00 70.56 146 GLY A CA 1
ATOM 1159 C C . GLY A 1 146 ? 7.766 2.706 6.649 1.00 70.56 146 GLY A C 1
ATOM 1160 O O . GLY A 1 146 ? 7.958 2.290 7.776 1.00 70.56 146 GLY A O 1
ATOM 1161 N N . PHE A 1 147 ? 7.012 2.019 5.784 1.00 77.38 147 PHE A N 1
ATOM 1162 C CA . PHE A 1 147 ? 6.356 0.749 6.126 1.00 77.38 147 PHE A CA 1
ATOM 1163 C C . PHE A 1 147 ? 7.344 -0.324 6.614 1.00 77.38 147 PHE A C 1
ATOM 1165 O O . PHE A 1 147 ? 8.505 -0.355 6.218 1.00 77.38 147 PHE A O 1
ATOM 1172 N N . ASP A 1 148 ? 6.901 -1.172 7.545 1.00 74.38 148 ASP A N 1
ATOM 1173 C CA . ASP A 1 148 ? 7.716 -2.301 8.006 1.00 74.38 148 ASP A CA 1
ATOM 1174 C C . ASP A 1 148 ? 7.726 -3.429 6.959 1.00 74.38 148 ASP A C 1
ATOM 1176 O O . ASP A 1 148 ? 6.830 -3.499 6.121 1.00 74.38 148 ASP A O 1
ATOM 1180 N N . LYS A 1 149 ? 8.694 -4.352 7.045 1.00 71.62 149 LYS A N 1
ATOM 1181 C CA . LYS A 1 149 ? 8.834 -5.499 6.130 1.00 71.62 149 LYS A CA 1
ATOM 1182 C C . LYS A 1 149 ? 7.602 -6.411 6.082 1.00 71.62 149 LYS A C 1
ATOM 1184 O O . LYS A 1 149 ? 7.446 -7.144 5.115 1.00 71.62 149 LYS A O 1
ATOM 1189 N N . LYS A 1 150 ? 6.739 -6.384 7.106 1.00 75.56 150 LYS A N 1
ATOM 1190 C CA . LYS A 1 150 ? 5.456 -7.113 7.103 1.00 75.56 150 LYS A CA 1
ATOM 1191 C C . LYS A 1 150 ? 4.424 -6.551 6.118 1.00 75.56 150 LYS A C 1
ATOM 1193 O O . LYS A 1 150 ? 3.489 -7.263 5.769 1.00 75.56 150 LYS A O 1
ATOM 1198 N N . ILE A 1 151 ? 4.559 -5.291 5.701 1.00 79.56 151 ILE A N 1
ATOM 1199 C CA . ILE A 1 151 ? 3.708 -4.703 4.664 1.00 79.56 151 ILE A CA 1
ATOM 1200 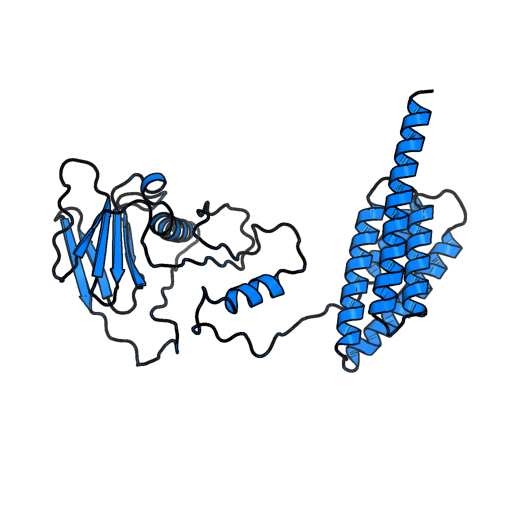C C . ILE A 1 151 ? 4.410 -4.889 3.333 1.00 79.56 151 ILE A C 1
ATOM 1202 O O . ILE A 1 151 ? 5.496 -4.354 3.101 1.00 79.56 151 ILE A O 1
ATOM 1206 N N . ILE A 1 152 ? 3.759 -5.621 2.440 1.00 77.69 152 ILE A N 1
ATOM 1207 C CA . ILE A 1 152 ? 4.278 -5.869 1.103 1.00 77.69 152 ILE A CA 1
ATOM 1208 C C . ILE A 1 152 ? 4.036 -4.607 0.273 1.00 77.69 152 ILE A C 1
ATOM 1210 O O . ILE A 1 152 ? 2.898 -4.284 -0.062 1.00 77.69 152 ILE A O 1
ATOM 1214 N N . ASN A 1 153 ? 5.100 -3.863 -0.031 1.00 76.00 153 ASN A N 1
ATOM 1215 C CA . ASN A 1 153 ? 5.021 -2.656 -0.851 1.00 76.00 153 ASN A CA 1
ATOM 1216 C C . ASN A 1 153 ? 5.248 -2.993 -2.336 1.00 76.00 153 ASN A C 1
ATOM 1218 O O . ASN A 1 153 ? 6.368 -3.289 -2.761 1.00 76.00 153 ASN A O 1
ATOM 1222 N N . LEU A 1 154 ? 4.171 -2.917 -3.116 1.00 74.19 154 LEU A N 1
ATOM 1223 C CA . LEU A 1 154 ? 4.126 -3.131 -4.563 1.00 74.19 154 LEU A CA 1
ATOM 1224 C C . LEU A 1 154 ? 4.235 -1.832 -5.383 1.00 74.19 154 LEU A C 1
ATOM 1226 O O . LEU A 1 154 ? 4.008 -1.846 -6.587 1.00 74.19 154 LEU A O 1
ATOM 1230 N N . SER A 1 155 ? 4.561 -0.702 -4.749 1.00 70.75 155 SER A N 1
ATOM 1231 C CA . SER A 1 155 ? 4.627 0.607 -5.416 1.00 70.75 155 SER A CA 1
ATOM 1232 C C . SER A 1 155 ? 5.898 0.792 -6.242 1.00 70.75 155 SER A C 1
ATOM 1234 O O . SER A 1 155 ? 6.978 0.346 -5.855 1.00 70.75 155 SER A O 1
ATOM 1236 N N . ILE A 1 156 ? 5.771 1.573 -7.315 1.00 60.56 156 ILE A N 1
ATOM 1237 C CA . ILE A 1 156 ? 6.808 1.831 -8.331 1.00 60.56 156 ILE A CA 1
ATOM 1238 C C . ILE A 1 156 ? 8.064 2.526 -7.744 1.00 60.56 156 ILE A C 1
ATOM 1240 O O . ILE A 1 156 ? 9.163 2.394 -8.270 1.00 60.56 156 ILE A O 1
ATOM 1244 N N . ASN A 1 157 ? 7.937 3.248 -6.624 1.00 53.94 157 ASN A N 1
ATOM 1245 C CA . ASN A 1 157 ? 8.941 4.242 -6.186 1.00 53.94 157 ASN A CA 1
ATOM 1246 C C . ASN A 1 157 ? 10.100 3.663 -5.380 1.00 53.94 157 ASN A C 1
ATOM 1248 O O . ASN A 1 157 ? 11.116 4.327 -5.211 1.00 53.94 157 ASN A O 1
ATOM 1252 N N . ASN A 1 158 ? 9.947 2.446 -4.859 1.00 48.53 158 ASN A N 1
ATOM 1253 C CA . ASN A 1 158 ? 10.957 1.801 -4.017 1.00 48.53 158 ASN A CA 1
ATOM 1254 C C . ASN A 1 158 ? 11.898 0.885 -4.811 1.00 48.53 158 ASN A C 1
ATOM 1256 O O . ASN A 1 158 ? 12.563 0.036 -4.219 1.00 48.53 158 ASN A O 1
ATOM 1260 N N . ARG A 1 159 ? 11.909 0.982 -6.144 1.00 53.94 159 ARG A N 1
ATOM 1261 C CA . ARG A 1 159 ? 12.415 -0.097 -6.994 1.00 53.94 159 ARG A CA 1
ATOM 1262 C C . ARG A 1 159 ? 13.389 0.434 -8.037 1.00 53.94 159 ARG A C 1
ATOM 1264 O O . ARG A 1 159 ? 13.009 1.048 -9.031 1.00 53.94 159 ARG A O 1
ATOM 1271 N N . GLU A 1 160 ? 14.677 0.216 -7.784 1.00 44.31 160 GLU A N 1
ATOM 1272 C CA . GLU A 1 160 ? 15.710 0.346 -8.806 1.00 44.31 160 GLU A CA 1
ATOM 1273 C C . GLU A 1 160 ? 15.446 -0.680 -9.921 1.00 44.31 160 GLU A C 1
ATOM 1275 O O . GLU A 1 160 ? 15.341 -1.875 -9.660 1.00 44.31 160 GLU A O 1
ATOM 1280 N N . ARG A 1 161 ? 15.297 -0.164 -11.149 1.00 41.75 161 ARG A N 1
ATOM 1281 C CA . ARG A 1 161 ? 15.410 -0.826 -12.464 1.00 41.75 161 ARG A CA 1
ATOM 1282 C C . ARG A 1 161 ? 15.547 -2.362 -12.425 1.00 41.75 161 ARG A C 1
ATOM 1284 O O . ARG A 1 161 ? 16.663 -2.864 -12.460 1.00 41.75 161 ARG A O 1
ATOM 1291 N N . ASN A 1 162 ? 14.447 -3.110 -12.470 1.00 41.22 162 ASN A N 1
ATOM 1292 C CA . ASN A 1 162 ? 14.490 -4.520 -12.874 1.00 41.22 162 ASN A CA 1
ATOM 1293 C C . ASN A 1 162 ? 13.309 -4.860 -13.792 1.00 41.22 162 ASN A C 1
ATOM 1295 O O . ASN A 1 162 ? 12.156 -4.595 -13.478 1.00 41.22 162 ASN A O 1
ATOM 1299 N N . VAL A 1 163 ? 13.628 -5.440 -14.950 1.00 45.34 163 VAL A N 1
ATOM 1300 C CA . VAL A 1 163 ? 12.736 -5.688 -16.102 1.00 45.34 163 VAL A CA 1
ATOM 1301 C C . VAL A 1 163 ? 11.759 -6.864 -15.871 1.00 45.34 163 VAL A C 1
ATOM 1303 O O . VAL A 1 163 ? 10.807 -7.037 -16.626 1.00 45.34 163 VAL A O 1
ATOM 1306 N N . ASN A 1 164 ? 11.913 -7.627 -14.783 1.00 51.22 164 ASN A N 1
ATOM 1307 C CA . ASN A 1 164 ? 11.091 -8.810 -14.464 1.00 51.22 164 ASN A CA 1
ATOM 1308 C C . ASN A 1 164 ? 9.803 -8.502 -13.666 1.00 51.22 164 ASN A C 1
ATOM 1310 O O . ASN A 1 164 ? 9.092 -9.403 -13.235 1.00 51.22 164 ASN A O 1
ATOM 1314 N N . GLU A 1 165 ? 9.454 -7.228 -13.503 1.00 52.12 165 GLU A N 1
ATOM 1315 C CA . GLU A 1 165 ? 8.501 -6.746 -12.494 1.00 52.12 165 GLU A CA 1
ATOM 1316 C C . GLU A 1 165 ? 7.035 -7.169 -12.712 1.00 52.12 165 GLU A C 1
ATOM 1318 O O . GLU A 1 165 ? 6.288 -7.374 -11.755 1.00 52.12 165 GLU A O 1
ATOM 1323 N N . PHE A 1 166 ? 6.613 -7.350 -13.966 1.00 50.16 166 PHE A N 1
ATOM 1324 C CA . PHE A 1 166 ? 5.297 -7.922 -14.262 1.00 50.16 166 PHE A CA 1
ATOM 1325 C C . PHE A 1 166 ? 5.220 -9.392 -13.830 1.00 50.16 166 PHE A C 1
ATOM 1327 O O . PHE A 1 166 ? 4.191 -9.833 -13.326 1.00 50.16 166 PHE A O 1
ATOM 1334 N N . ILE A 1 167 ? 6.316 -10.133 -14.003 1.00 54.06 167 ILE A N 1
ATOM 1335 C CA . ILE A 1 167 ? 6.386 -11.555 -13.670 1.00 54.06 167 ILE A CA 1
ATOM 1336 C C . ILE A 1 167 ? 6.337 -11.724 -12.155 1.00 54.06 167 ILE A C 1
ATOM 1338 O O . ILE A 1 167 ? 5.538 -12.524 -11.696 1.00 54.06 167 ILE A O 1
ATOM 1342 N N . ASP A 1 168 ? 7.059 -10.906 -11.386 1.00 54.38 168 ASP A N 1
ATOM 1343 C CA . ASP A 1 168 ? 7.045 -10.977 -9.917 1.00 54.38 168 ASP A CA 1
ATOM 1344 C C . ASP A 1 168 ? 5.660 -10.644 -9.328 1.00 54.38 168 ASP A C 1
ATOM 1346 O O . ASP A 1 168 ? 5.206 -11.272 -8.372 1.00 54.38 168 ASP A O 1
ATOM 1350 N N . ILE A 1 169 ? 4.954 -9.662 -9.907 1.00 56.12 169 ILE A N 1
ATOM 1351 C CA . ILE A 1 169 ? 3.581 -9.316 -9.503 1.00 56.12 169 ILE A CA 1
ATOM 1352 C C . ILE A 1 169 ? 2.616 -10.446 -9.865 1.00 56.12 169 ILE A C 1
ATOM 1354 O O . ILE A 1 169 ? 1.763 -10.796 -9.052 1.00 56.12 169 ILE A O 1
ATOM 1358 N N . VAL A 1 170 ? 2.737 -11.027 -11.061 1.00 57.16 170 VAL A N 1
ATOM 1359 C CA . VAL A 1 170 ? 1.909 -12.167 -11.475 1.00 57.16 170 VAL A CA 1
ATOM 1360 C C . VAL A 1 170 ? 2.212 -13.398 -10.630 1.00 57.16 170 VAL A C 1
ATOM 1362 O O . VAL A 1 170 ? 1.276 -14.067 -10.209 1.00 57.16 170 VAL A O 1
ATOM 1365 N N . GLU A 1 171 ? 3.476 -13.682 -10.333 1.00 57.69 171 GLU A N 1
ATOM 1366 C CA . GLU A 1 171 ? 3.905 -14.800 -9.494 1.00 57.69 171 GLU A CA 1
ATOM 1367 C C . GLU A 1 171 ? 3.387 -14.638 -8.063 1.00 57.69 171 GLU A C 1
ATOM 1369 O O . GLU A 1 171 ? 2.848 -15.589 -7.501 1.00 57.69 171 GLU A O 1
ATOM 1374 N N . PHE A 1 172 ? 3.430 -13.420 -7.513 1.00 59.38 172 PHE A N 1
ATOM 1375 C CA . PHE A 1 172 ? 2.824 -13.103 -6.221 1.00 59.38 172 PHE A CA 1
ATOM 1376 C C . PHE A 1 172 ? 1.299 -13.247 -6.234 1.00 59.38 172 PHE A C 1
ATOM 1378 O O . PHE A 1 172 ? 0.747 -13.925 -5.374 1.00 59.38 172 PHE A O 1
ATOM 1385 N N . LEU A 1 173 ? 0.601 -12.658 -7.213 1.00 58.06 173 LEU A N 1
ATOM 1386 C CA . LEU A 1 173 ? -0.856 -12.806 -7.346 1.00 58.06 173 LEU 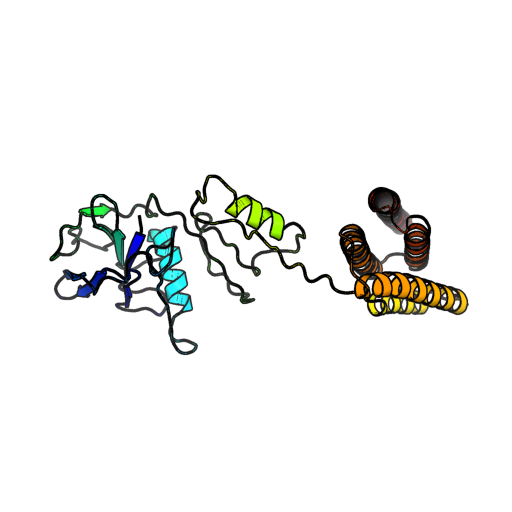A CA 1
ATOM 1387 C C . LEU A 1 173 ? -1.271 -14.269 -7.571 1.00 58.06 173 LEU A C 1
ATOM 1389 O O . LEU A 1 173 ? -2.389 -14.642 -7.230 1.00 58.06 173 LEU A O 1
ATOM 1393 N N . SER A 1 174 ? -0.368 -15.086 -8.116 1.00 56.19 174 SER A N 1
ATOM 1394 C CA . SER A 1 174 ? -0.541 -16.529 -8.312 1.00 56.19 174 SER A CA 1
ATOM 1395 C C . SER A 1 174 ? -0.054 -17.364 -7.120 1.00 56.19 174 SER A C 1
ATOM 1397 O O . SER A 1 174 ? -0.151 -18.594 -7.159 1.00 56.19 174 SER A O 1
ATOM 1399 N N . SER A 1 175 ? 0.504 -16.743 -6.073 1.00 60.16 175 SER A N 1
ATOM 1400 C CA . SER A 1 175 ? 1.076 -17.459 -4.937 1.00 60.16 175 SER A CA 1
ATOM 1401 C C . SER A 1 175 ? -0.017 -17.980 -4.005 1.00 60.16 175 SER A C 1
ATOM 1403 O O . SER A 1 175 ? -1.099 -17.406 -3.853 1.00 60.16 175 SER A O 1
ATOM 1405 N N . LYS A 1 176 ? 0.292 -19.073 -3.298 1.00 53.50 176 LYS A N 1
ATOM 1406 C CA . LYS A 1 176 ? -0.615 -19.650 -2.295 1.00 53.50 176 LYS A CA 1
ATOM 1407 C C . LYS A 1 176 ? -0.913 -18.692 -1.133 1.00 53.50 176 LYS A C 1
ATOM 1409 O O . LYS A 1 176 ? -1.865 -18.937 -0.399 1.00 53.50 176 LYS A O 1
ATOM 1414 N N . GLU A 1 177 ? -0.114 -17.639 -0.942 1.00 49.09 177 GLU A N 1
ATOM 1415 C CA . GLU A 1 177 ? -0.290 -16.667 0.145 1.00 49.09 177 GLU A CA 1
ATOM 1416 C C . GLU A 1 177 ? -1.394 -15.637 -0.135 1.00 49.09 177 GLU A C 1
ATOM 1418 O O . GLU A 1 177 ? -1.954 -15.077 0.811 1.00 49.09 177 GLU A O 1
ATOM 1423 N N . VAL A 1 178 ? -1.712 -15.395 -1.411 1.00 54.56 178 VAL A N 1
ATOM 1424 C CA . VAL A 1 178 ? -2.772 -14.470 -1.849 1.00 54.56 178 VAL A CA 1
ATOM 1425 C C . VAL A 1 178 ? -4.142 -15.165 -1.903 1.00 54.56 178 VAL A C 1
ATOM 1427 O O . VAL A 1 178 ? -5.172 -14.525 -1.683 1.00 54.56 178 VAL A O 1
ATOM 1430 N N . GLY A 1 179 ? -4.152 -16.490 -2.083 1.00 53.22 179 GLY A N 1
ATOM 1431 C CA . GLY A 1 179 ? -5.362 -17.312 -2.164 1.00 53.22 179 GLY A CA 1
ATOM 1432 C C . GLY A 1 179 ? -6.162 -17.090 -3.455 1.00 53.22 179 GLY A C 1
ATOM 1433 O O . GLY A 1 179 ? -5.849 -16.220 -4.261 1.00 53.22 179 GLY A O 1
ATOM 1434 N N . ASP A 1 180 ? -7.242 -17.854 -3.638 1.00 52.81 180 ASP A N 1
ATOM 1435 C CA . ASP A 1 180 ? -8.058 -17.877 -4.872 1.00 52.81 180 ASP A CA 1
ATOM 1436 C C . ASP A 1 180 ? -8.862 -16.577 -5.138 1.00 52.81 180 ASP A C 1
ATOM 1438 O O . ASP A 1 180 ? -9.709 -16.525 -6.029 1.00 52.81 180 ASP A O 1
ATOM 1442 N N . GLY A 1 181 ? -8.651 -15.524 -4.340 1.00 45.91 181 GLY A N 1
ATOM 1443 C CA . GLY A 1 181 ? -9.436 -14.286 -4.361 1.00 45.91 181 GLY A CA 1
ATOM 1444 C C . GLY A 1 181 ? -9.075 -13.305 -5.480 1.00 45.91 181 GLY A C 1
ATOM 1445 O O . GLY A 1 181 ? -9.845 -12.384 -5.741 1.00 45.91 181 GLY A O 1
ATOM 1446 N N . PHE A 1 182 ? -7.938 -13.495 -6.151 1.00 45.91 182 PHE A N 1
ATOM 1447 C CA . PHE A 1 182 ? -7.529 -12.687 -7.298 1.00 45.91 182 PHE A CA 1
ATOM 1448 C C . PHE A 1 182 ? -7.495 -13.564 -8.548 1.00 45.91 182 PHE A C 1
ATOM 1450 O O . PHE A 1 182 ? -6.607 -14.394 -8.721 1.00 45.91 182 PHE A O 1
ATOM 1457 N N . SER A 1 183 ? -8.458 -13.377 -9.453 1.00 49.12 183 SER A N 1
ATOM 1458 C CA . SER A 1 183 ? -8.346 -13.947 -10.794 1.00 49.12 183 SER A CA 1
ATOM 1459 C C . SER A 1 183 ? -7.199 -13.248 -11.516 1.00 49.12 183 SER A C 1
ATOM 1461 O O . SER A 1 183 ? -7.255 -12.032 -11.728 1.00 49.12 183 SER A O 1
ATOM 1463 N N . ILE A 1 184 ? -6.171 -14.010 -11.892 1.00 49.75 184 ILE A N 1
ATOM 1464 C CA . ILE A 1 184 ? -5.097 -13.536 -12.768 1.00 49.75 184 ILE A CA 1
ATOM 1465 C C . ILE A 1 184 ? -5.759 -12.891 -13.998 1.00 49.75 184 ILE A C 1
ATOM 1467 O O . ILE A 1 184 ? -6.689 -13.488 -14.553 1.00 49.75 184 ILE A O 1
ATOM 1471 N N . PRO A 1 185 ? -5.333 -11.689 -14.428 1.00 45.44 185 PRO A N 1
ATOM 1472 C CA . PRO A 1 185 ? -5.855 -11.081 -15.642 1.00 45.44 185 PRO A CA 1
ATOM 1473 C C . PRO A 1 185 ? -5.737 -12.074 -16.802 1.00 45.44 185 PRO A C 1
ATOM 1475 O O . PRO A 1 185 ? -4.638 -12.498 -17.151 1.00 45.44 185 PRO A O 1
ATOM 1478 N N . THR A 1 186 ? -6.865 -12.461 -17.398 1.00 45.47 186 THR A N 1
ATOM 1479 C CA . THR A 1 186 ? -6.882 -13.375 -18.554 1.00 45.47 186 THR A CA 1
ATOM 1480 C C . THR A 1 186 ? -6.316 -12.724 -19.812 1.00 45.47 186 THR A C 1
ATOM 1482 O O . THR A 1 186 ? -5.992 -13.417 -20.772 1.00 45.47 186 THR A O 1
ATOM 1485 N N . GLU A 1 187 ? -6.178 -11.396 -19.805 1.00 42.00 187 GLU A N 1
ATOM 1486 C CA . GLU A 1 187 ? -5.625 -10.609 -20.896 1.00 42.00 187 GLU A CA 1
ATOM 1487 C C . GLU A 1 187 ? -4.618 -9.593 -20.354 1.00 42.00 187 GLU A C 1
ATOM 1489 O O . GLU A 1 187 ? -4.907 -8.823 -19.436 1.00 42.00 187 GLU A O 1
ATOM 1494 N N . ILE A 1 188 ? -3.423 -9.589 -20.944 1.00 47.72 188 ILE A N 1
ATOM 1495 C CA . ILE A 1 188 ? -2.342 -8.664 -20.608 1.00 47.72 188 ILE A CA 1
ATOM 1496 C C . ILE A 1 188 ? -2.104 -7.789 -21.833 1.00 47.72 188 ILE A C 1
ATOM 1498 O O . ILE A 1 188 ? -1.585 -8.243 -22.854 1.00 47.72 188 ILE A O 1
ATOM 1502 N N . GLY A 1 189 ? -2.487 -6.518 -21.736 1.00 45.34 189 GLY A N 1
ATOM 1503 C CA . GLY A 1 189 ? -2.197 -5.525 -22.763 1.00 45.34 189 GLY A CA 1
ATOM 1504 C C . GLY A 1 189 ? -0.759 -5.027 -22.641 1.00 45.34 189 GLY A C 1
ATOM 1505 O O . GLY A 1 189 ? -0.476 -4.168 -21.810 1.00 45.34 189 GLY A O 1
ATOM 1506 N N . VAL A 1 190 ? 0.152 -5.529 -23.475 1.00 52.69 190 VAL A N 1
ATOM 1507 C CA . VAL A 1 190 ? 1.526 -5.008 -23.553 1.00 52.69 190 VAL A CA 1
ATOM 1508 C C . VAL A 1 190 ? 1.599 -3.934 -24.638 1.00 52.69 190 VAL A C 1
ATOM 1510 O O . VAL A 1 190 ? 1.398 -4.212 -25.819 1.00 52.69 190 VAL A O 1
ATOM 1513 N N . VAL A 1 191 ? 1.925 -2.696 -24.253 1.00 54.19 191 VAL A N 1
ATOM 1514 C CA . VAL A 1 191 ? 2.201 -1.615 -25.212 1.00 54.19 191 VAL A CA 1
ATOM 1515 C C . VAL A 1 191 ? 3.682 -1.639 -25.571 1.00 54.19 191 VAL A C 1
ATOM 1517 O O . VAL A 1 191 ? 4.523 -1.083 -24.865 1.00 54.19 191 VAL A O 1
ATOM 1520 N N . VAL A 1 192 ? 4.004 -2.272 -26.694 1.00 58.78 192 VAL A N 1
ATOM 1521 C CA . VAL A 1 192 ? 5.367 -2.285 -27.237 1.00 58.78 192 VAL A CA 1
ATOM 1522 C C . VAL A 1 192 ? 5.597 -0.988 -28.000 1.00 58.78 192 VAL A C 1
ATOM 1524 O O . VAL A 1 192 ? 4.878 -0.670 -28.950 1.00 58.78 192 VAL A O 1
ATOM 1527 N N . LYS A 1 193 ? 6.590 -0.204 -27.575 1.00 64.69 193 LYS A N 1
ATOM 1528 C CA . LYS A 1 193 ? 6.966 1.023 -28.284 1.00 64.69 193 LYS A CA 1
ATOM 1529 C C . LYS A 1 193 ? 7.820 0.668 -29.507 1.00 64.69 193 LYS A C 1
ATOM 1531 O O . LYS A 1 193 ? 8.717 -0.163 -29.378 1.00 64.69 193 LYS A O 1
ATOM 1536 N N . PRO A 1 194 ? 7.595 1.317 -30.664 1.00 68.88 194 PRO A N 1
ATOM 1537 C CA . PRO A 1 194 ? 8.452 1.137 -31.829 1.00 68.88 194 PRO A CA 1
ATOM 1538 C C . PRO A 1 194 ? 9.894 1.545 -31.515 1.00 68.88 194 PRO A C 1
ATOM 1540 O O . PRO A 1 194 ? 10.127 2.437 -30.692 1.00 68.88 194 PRO A O 1
ATOM 1543 N N . ILE A 1 195 ? 10.845 0.920 -32.210 1.00 75.00 195 ILE A N 1
ATOM 1544 C CA . ILE A 1 195 ? 12.278 1.172 -32.030 1.00 75.00 195 ILE A CA 1
ATOM 1545 C C . ILE A 1 195 ? 12.581 2.630 -32.379 1.00 75.00 195 ILE A C 1
ATOM 1547 O O . ILE A 1 195 ? 12.200 3.119 -33.450 1.00 75.00 195 ILE A O 1
ATOM 1551 N N . ARG A 1 196 ? 13.263 3.332 -31.468 1.00 73.12 196 ARG A N 1
ATOM 1552 C CA . ARG A 1 196 ? 13.591 4.758 -31.596 1.00 73.12 196 ARG A CA 1
ATOM 1553 C C . ARG A 1 196 ? 14.980 4.951 -32.194 1.00 73.12 196 ARG A C 1
ATOM 1555 O O . ARG A 1 196 ? 15.977 4.967 -31.481 1.00 73.12 196 ARG A O 1
ATOM 1562 N N . THR A 1 197 ? 15.044 5.202 -33.498 1.00 72.06 197 THR A N 1
ATOM 1563 C CA . THR A 1 197 ? 16.327 5.387 -34.203 1.00 72.06 197 THR A CA 1
ATOM 1564 C C . THR A 1 197 ? 17.102 6.632 -33.753 1.00 72.06 197 THR A C 1
ATOM 1566 O O . THR A 1 197 ? 18.331 6.646 -33.765 1.00 72.06 197 THR A O 1
ATOM 1569 N N . ARG A 1 198 ? 16.391 7.652 -33.247 1.00 79.25 198 ARG A N 1
ATOM 1570 C CA . ARG A 1 198 ? 16.978 8.890 -32.706 1.00 79.25 198 ARG A CA 1
ATOM 1571 C C . ARG A 1 198 ? 17.980 8.638 -31.575 1.00 79.25 198 ARG A C 1
ATOM 1573 O O . ARG A 1 198 ? 18.932 9.399 -31.439 1.00 79.25 198 ARG A O 1
ATOM 1580 N N . GLU A 1 199 ? 17.759 7.606 -30.763 1.00 76.81 199 GLU A N 1
ATOM 1581 C CA . GLU A 1 199 ? 18.614 7.326 -29.607 1.00 76.81 199 GLU A CA 1
ATOM 1582 C C . GLU A 1 199 ? 19.984 6.793 -30.053 1.00 76.81 199 GLU A C 1
ATOM 1584 O O . GLU A 1 199 ? 21.002 7.332 -29.625 1.00 76.81 199 GLU A O 1
ATOM 1589 N N . ILE A 1 200 ? 20.037 5.847 -30.997 1.00 77.31 200 ILE A N 1
ATOM 1590 C CA . ILE A 1 200 ? 21.318 5.376 -31.557 1.00 77.31 200 ILE A CA 1
ATOM 1591 C C . ILE A 1 200 ? 22.015 6.475 -32.349 1.00 77.31 200 ILE A C 1
ATOM 1593 O O . ILE A 1 200 ? 23.225 6.640 -32.232 1.00 77.31 200 ILE A O 1
ATOM 1597 N N . ARG A 1 201 ? 21.257 7.262 -33.117 1.00 83.56 201 ARG A N 1
ATOM 1598 C CA . ARG A 1 201 ? 21.818 8.377 -33.878 1.00 83.56 201 ARG A CA 1
ATOM 1599 C C . ARG A 1 201 ? 22.590 9.343 -32.979 1.00 83.56 201 ARG A C 1
ATOM 1601 O O . ARG A 1 201 ? 23.715 9.687 -33.310 1.00 83.56 201 ARG A O 1
ATOM 1608 N N . SER A 1 202 ? 22.030 9.691 -31.816 1.00 84.00 202 SER A N 1
ATOM 1609 C CA . SER A 1 202 ? 22.732 10.540 -30.846 1.00 84.00 202 SER A CA 1
ATOM 1610 C C . SER A 1 202 ? 24.033 9.915 -30.335 1.00 84.00 202 SER A C 1
ATOM 1612 O O . SER A 1 202 ? 25.024 10.614 -30.185 1.00 84.00 202 SER A O 1
ATOM 1614 N N . VAL A 1 203 ? 24.067 8.591 -30.142 1.00 80.75 203 VAL A N 1
ATOM 1615 C CA . VAL A 1 203 ? 25.289 7.887 -29.730 1.00 80.75 203 VAL A CA 1
ATOM 1616 C C . VAL A 1 203 ? 26.353 7.924 -30.830 1.00 80.75 203 VAL A C 1
ATOM 1618 O O . VAL A 1 203 ? 27.524 8.127 -30.528 1.00 80.75 203 VAL A O 1
ATOM 1621 N N . ILE A 1 204 ? 25.965 7.745 -32.095 1.00 82.38 204 ILE A N 1
ATOM 1622 C CA . ILE A 1 204 ? 26.896 7.795 -33.232 1.00 82.38 204 ILE A CA 1
ATOM 1623 C C . ILE A 1 204 ? 27.434 9.218 -33.432 1.00 82.38 204 ILE A C 1
ATOM 1625 O O . ILE A 1 204 ? 28.638 9.385 -33.607 1.00 82.38 204 ILE A O 1
ATOM 1629 N N . GLU A 1 205 ? 26.576 10.236 -33.340 1.00 83.56 205 GLU A N 1
ATOM 1630 C CA . GLU A 1 205 ? 26.978 11.648 -33.408 1.00 83.56 205 GLU A CA 1
ATOM 1631 C C . GLU A 1 205 ? 27.949 12.008 -32.261 1.00 83.56 205 GLU A C 1
ATOM 1633 O O . GLU A 1 205 ? 28.963 12.668 -32.485 1.00 83.56 205 GLU A O 1
ATOM 1638 N N . ASP A 1 206 ? 27.708 11.510 -31.042 1.00 82.81 206 ASP A N 1
ATOM 1639 C CA . ASP A 1 206 ? 28.620 11.680 -29.902 1.00 82.81 206 ASP A CA 1
ATOM 1640 C C . ASP A 1 206 ? 29.984 10.997 -30.122 1.00 82.81 206 ASP A C 1
ATOM 1642 O O . ASP A 1 206 ? 31.005 11.499 -29.650 1.00 82.81 206 ASP A O 1
ATOM 1646 N N . ILE A 1 207 ? 30.018 9.849 -30.809 1.00 80.56 207 ILE A N 1
ATOM 1647 C CA . ILE A 1 207 ? 31.255 9.132 -31.163 1.00 80.56 207 ILE A CA 1
ATOM 1648 C C . ILE A 1 207 ? 32.034 9.898 -32.230 1.00 80.56 207 ILE A C 1
ATOM 1650 O O . ILE A 1 207 ? 33.247 10.046 -32.099 1.00 80.56 207 ILE A O 1
ATOM 1654 N N . GLU A 1 208 ? 31.348 10.399 -33.257 1.00 82.75 208 GLU A N 1
ATOM 1655 C CA . GLU A 1 208 ? 31.955 11.155 -34.355 1.00 82.75 208 GLU A CA 1
ATOM 1656 C C . GLU A 1 208 ? 32.686 12.398 -33.837 1.00 82.75 208 GLU A C 1
ATOM 1658 O O . GLU A 1 208 ? 33.826 12.647 -34.214 1.00 82.75 208 GLU A O 1
ATOM 1663 N N . ASN A 1 209 ? 32.095 13.101 -32.867 1.00 81.31 209 ASN A N 1
ATOM 1664 C CA . ASN A 1 209 ? 32.719 14.258 -32.220 1.00 81.31 209 ASN A CA 1
ATOM 1665 C C . ASN A 1 209 ? 33.960 13.919 -31.366 1.00 81.31 209 ASN A C 1
ATOM 1667 O O . ASN A 1 209 ? 34.695 14.826 -30.979 1.00 81.31 209 ASN A O 1
ATOM 1671 N N . LYS A 1 210 ? 34.181 12.642 -31.018 1.00 81.25 210 LYS A N 1
ATOM 1672 C CA . LYS A 1 210 ? 35.290 12.187 -30.158 1.00 81.25 210 LYS A CA 1
ATOM 1673 C C . LYS A 1 210 ? 36.464 11.574 -30.934 1.00 81.25 210 LYS A C 1
ATOM 1675 O O . LYS A 1 210 ? 37.474 11.252 -30.309 1.00 81.25 210 LYS A O 1
ATOM 1680 N N . ILE A 1 211 ? 36.341 11.359 -32.245 1.00 80.81 211 ILE A N 1
ATOM 1681 C CA . ILE A 1 211 ? 37.374 10.724 -33.078 1.00 80.81 211 ILE A CA 1
ATOM 1682 C C . ILE A 1 211 ? 37.960 11.763 -34.041 1.00 80.81 211 ILE A C 1
ATOM 1684 O O . ILE A 1 211 ? 37.241 12.307 -34.871 1.00 80.81 211 ILE A O 1
ATOM 1688 N N . ASP A 1 212 ? 39.277 11.977 -33.992 1.00 66.06 212 ASP A N 1
ATOM 1689 C CA . ASP A 1 212 ? 39.993 12.747 -35.017 1.00 66.06 212 ASP A CA 1
ATOM 1690 C C . ASP A 1 212 ? 40.199 11.885 -36.280 1.00 66.06 212 ASP A C 1
ATOM 1692 O O . ASP A 1 212 ? 40.937 10.896 -36.259 1.00 66.06 212 ASP A O 1
ATOM 1696 N N . GLY A 1 213 ? 39.547 12.246 -37.392 1.00 67.31 213 GLY A N 1
ATOM 1697 C CA . GLY A 1 213 ? 39.712 11.596 -38.701 1.00 67.31 213 GLY A CA 1
ATOM 1698 C C . GLY A 1 213 ? 38.461 11.646 -39.589 1.00 67.31 213 GLY A C 1
ATOM 1699 O O . GLY A 1 213 ? 37.375 11.981 -39.130 1.00 67.31 213 GLY A O 1
ATOM 1700 N N . ASP A 1 214 ? 38.596 11.282 -40.871 1.00 70.12 214 ASP A N 1
ATOM 1701 C CA . ASP A 1 214 ? 37.478 11.199 -41.834 1.00 70.12 214 ASP A CA 1
ATOM 1702 C C . ASP A 1 214 ? 36.641 9.920 -41.610 1.00 70.12 214 ASP A C 1
ATOM 1704 O O . ASP A 1 214 ? 36.624 8.996 -42.426 1.00 70.12 214 ASP A O 1
ATOM 1708 N N . ILE A 1 215 ? 35.993 9.827 -40.441 1.00 78.75 215 ILE A N 1
ATOM 1709 C CA . ILE A 1 215 ? 35.068 8.734 -40.099 1.00 78.75 215 ILE A CA 1
ATOM 1710 C C . ILE A 1 215 ? 33.608 9.084 -40.423 1.00 78.75 215 ILE A C 1
ATOM 1712 O O . ILE A 1 215 ? 32.759 8.194 -40.450 1.00 78.75 215 ILE A O 1
ATOM 1716 N N . THR A 1 216 ? 33.330 10.347 -40.764 1.00 77.19 216 THR A N 1
ATOM 1717 C CA . THR A 1 216 ? 32.005 10.897 -41.100 1.00 77.19 216 THR A CA 1
ATOM 1718 C C . THR A 1 216 ? 31.288 10.112 -42.195 1.00 77.19 216 THR A C 1
ATOM 1720 O O . THR A 1 216 ? 30.077 9.881 -42.140 1.00 77.19 216 THR A O 1
ATOM 1723 N N . LYS A 1 217 ? 32.025 9.634 -43.205 1.00 81.12 217 LYS A N 1
ATOM 1724 C CA . LYS A 1 217 ? 31.441 8.802 -44.267 1.00 81.12 217 LYS A CA 1
ATOM 1725 C C . LYS A 1 217 ? 30.982 7.436 -43.744 1.00 81.12 217 LYS A C 1
ATOM 1727 O O . LYS A 1 217 ? 29.953 6.926 -44.185 1.00 81.12 217 LYS A O 1
ATOM 1732 N N . LYS A 1 218 ? 31.735 6.852 -42.806 1.00 82.00 218 LYS A N 1
ATOM 1733 C CA . LYS A 1 218 ? 31.439 5.555 -42.182 1.00 82.00 218 LYS A CA 1
ATOM 1734 C C . LYS A 1 218 ? 30.252 5.669 -41.220 1.00 82.00 218 LYS A C 1
ATOM 1736 O O . LYS A 1 218 ? 29.337 4.855 -41.297 1.00 82.00 218 LYS A O 1
ATOM 1741 N N . THR A 1 219 ? 30.225 6.699 -40.371 1.00 82.25 219 THR A N 1
ATOM 1742 C CA . THR A 1 219 ? 29.114 6.962 -39.437 1.00 82.25 219 THR A CA 1
ATOM 1743 C C . THR A 1 219 ? 27.809 7.245 -40.177 1.00 82.25 219 THR A C 1
ATOM 1745 O O . THR A 1 219 ? 26.770 6.694 -39.815 1.00 82.25 219 THR A O 1
ATOM 1748 N N . SER A 1 220 ? 27.863 8.019 -41.266 1.00 82.19 220 SER A N 1
ATOM 1749 C CA . SER A 1 220 ? 26.693 8.305 -42.107 1.00 82.19 220 SER A CA 1
ATOM 1750 C C . SER A 1 220 ? 26.099 7.038 -42.729 1.00 82.19 220 SER A C 1
ATOM 1752 O O . SER A 1 220 ? 24.889 6.829 -42.652 1.00 82.19 220 SER A O 1
ATOM 1754 N N . LEU A 1 221 ? 26.941 6.160 -43.289 1.00 86.00 221 LEU A N 1
ATOM 1755 C CA . LEU A 1 221 ? 26.495 4.888 -43.869 1.00 86.00 221 LEU A CA 1
ATOM 1756 C C . LEU A 1 221 ? 25.854 3.980 -42.806 1.00 86.00 221 LEU A C 1
ATOM 1758 O O . LEU A 1 221 ? 24.786 3.415 -43.032 1.00 86.00 221 LEU A O 1
ATOM 1762 N N . LEU A 1 222 ? 26.462 3.905 -41.619 1.00 83.25 222 LEU A N 1
ATOM 1763 C CA . LEU A 1 222 ? 25.954 3.116 -40.497 1.00 83.25 222 LEU A CA 1
ATOM 1764 C C . LEU A 1 222 ? 24.577 3.606 -40.015 1.00 83.25 222 LEU A C 1
ATOM 1766 O O . LEU A 1 222 ? 23.682 2.797 -39.760 1.00 83.25 222 LEU A O 1
ATOM 1770 N N . ILE A 1 223 ? 24.380 4.927 -39.926 1.00 83.75 223 ILE A N 1
ATOM 1771 C CA . ILE A 1 223 ? 23.084 5.530 -39.579 1.00 83.75 223 ILE A CA 1
ATOM 1772 C C . ILE A 1 223 ? 22.024 5.164 -40.622 1.00 83.75 223 ILE A C 1
ATOM 1774 O O . ILE A 1 223 ? 20.926 4.745 -40.251 1.00 83.75 223 ILE A O 1
ATOM 1778 N N . GLU A 1 224 ? 22.341 5.279 -41.915 1.00 85.88 224 GLU A N 1
ATOM 1779 C CA . GLU A 1 224 ? 21.406 4.931 -42.990 1.00 85.88 224 GLU A CA 1
ATOM 1780 C C . GLU A 1 224 ? 20.987 3.456 -42.948 1.00 85.88 224 GLU A C 1
ATOM 1782 O O . GLU A 1 224 ? 19.810 3.131 -43.149 1.00 85.88 224 GLU A O 1
ATOM 1787 N N . GLU A 1 225 ? 21.924 2.548 -42.672 1.00 85.56 225 GLU A N 1
ATOM 1788 C CA . GLU A 1 225 ? 21.633 1.119 -42.579 1.00 85.56 225 GLU A CA 1
ATOM 1789 C C . GLU A 1 225 ? 20.793 0.767 -41.346 1.00 85.56 225 GLU A C 1
ATOM 1791 O O . GLU A 1 225 ? 19.840 -0.014 -41.460 1.00 85.56 225 GLU A O 1
ATOM 1796 N N . LEU A 1 226 ? 21.071 1.386 -40.196 1.00 83.31 226 LEU A N 1
ATOM 1797 C CA . LEU A 1 226 ? 20.255 1.255 -38.986 1.00 83.31 226 LEU A CA 1
ATOM 1798 C C . LEU A 1 226 ? 18.835 1.774 -39.210 1.00 83.31 226 LEU A C 1
ATOM 1800 O O . LEU A 1 226 ? 17.867 1.075 -38.904 1.00 83.31 226 LEU A O 1
ATOM 1804 N N . ASP A 1 227 ? 18.690 2.965 -39.796 1.00 83.75 227 ASP A N 1
ATOM 1805 C CA . ASP A 1 227 ? 17.383 3.537 -40.115 1.00 83.75 227 ASP A CA 1
ATOM 1806 C C . ASP A 1 227 ? 16.613 2.631 -41.080 1.00 83.75 227 ASP A C 1
ATOM 1808 O O . ASP A 1 227 ? 15.421 2.376 -40.882 1.00 83.75 227 ASP A O 1
ATOM 1812 N N . ARG A 1 228 ? 17.270 2.091 -42.114 1.00 84.94 228 ARG A N 1
ATOM 1813 C CA . ARG A 1 228 ? 16.645 1.137 -43.040 1.00 84.94 228 ARG A CA 1
ATOM 1814 C C . ARG A 1 228 ? 16.176 -0.121 -42.306 1.00 84.94 228 ARG A C 1
ATOM 1816 O O . ARG A 1 228 ? 15.042 -0.559 -42.525 1.00 84.94 228 ARG A O 1
ATOM 1823 N N . CYS A 1 229 ? 17.018 -0.671 -41.435 1.00 82.12 229 CYS A N 1
ATOM 1824 C CA . CYS A 1 229 ? 16.733 -1.877 -40.668 1.00 82.12 229 CYS A CA 1
ATOM 1825 C C . CYS A 1 229 ? 15.553 -1.674 -39.702 1.00 82.12 229 CYS A C 1
ATOM 1827 O O . CYS A 1 229 ? 14.542 -2.377 -39.783 1.00 82.12 229 CYS A O 1
ATOM 1829 N N . PHE A 1 230 ? 15.602 -0.640 -38.863 1.00 82.62 230 PHE A N 1
ATOM 1830 C CA . PHE A 1 230 ? 14.542 -0.354 -37.898 1.00 82.62 230 PHE A CA 1
ATOM 1831 C C . PHE A 1 230 ? 13.236 0.069 -38.556 1.00 82.62 230 PHE A C 1
ATOM 1833 O O . PHE A 1 230 ? 12.167 -0.300 -38.077 1.00 82.62 230 PHE A O 1
ATOM 1840 N N . ASN A 1 231 ? 13.279 0.777 -39.687 1.00 82.81 231 ASN A N 1
ATOM 1841 C CA . ASN A 1 231 ? 12.068 1.081 -40.445 1.00 82.81 231 ASN A CA 1
ATOM 1842 C C . ASN A 1 231 ? 11.418 -0.178 -41.028 1.00 82.81 231 ASN A C 1
ATOM 1844 O O . ASN A 1 231 ? 10.190 -0.231 -41.112 1.00 82.81 231 ASN A O 1
ATOM 1848 N N . LYS A 1 232 ? 12.203 -1.185 -41.430 1.00 80.56 232 LYS A N 1
ATOM 1849 C CA . LYS A 1 232 ? 11.675 -2.486 -41.866 1.00 80.56 232 LYS A CA 1
ATOM 1850 C C . LYS A 1 232 ? 10.980 -3.196 -40.701 1.00 80.56 232 LYS A C 1
ATOM 1852 O O . LYS A 1 232 ? 9.826 -3.590 -40.852 1.00 80.56 232 LYS A O 1
ATOM 1857 N N . ILE A 1 233 ? 11.626 -3.256 -39.536 1.00 75.75 233 ILE A N 1
ATOM 1858 C CA . ILE A 1 233 ? 11.065 -3.865 -38.318 1.00 75.75 233 ILE A CA 1
ATOM 1859 C C . ILE A 1 233 ? 9.779 -3.135 -37.899 1.00 75.75 233 ILE A C 1
ATOM 1861 O O . ILE A 1 233 ? 8.713 -3.739 -37.818 1.00 75.75 233 ILE A O 1
ATOM 1865 N N . ASN A 1 234 ? 9.822 -1.808 -37.757 1.00 78.50 234 ASN A N 1
ATOM 1866 C CA . ASN A 1 234 ? 8.669 -0.988 -37.369 1.00 78.50 234 ASN A CA 1
ATOM 1867 C C . ASN A 1 234 ? 7.495 -1.066 -38.369 1.00 78.50 234 ASN A C 1
ATOM 1869 O O . ASN A 1 234 ? 6.340 -0.884 -37.981 1.00 78.50 234 ASN A O 1
ATOM 1873 N N . ARG A 1 235 ? 7.750 -1.321 -39.662 1.00 79.62 235 ARG A N 1
ATOM 1874 C CA . ARG A 1 235 ? 6.683 -1.574 -40.647 1.00 79.62 235 ARG A CA 1
ATOM 1875 C C . ARG A 1 235 ? 5.998 -2.917 -40.420 1.00 79.62 235 ARG A C 1
ATOM 1877 O O . ARG A 1 235 ? 4.778 -2.967 -40.569 1.00 79.62 235 ARG A O 1
ATOM 1884 N N . ASN A 1 236 ? 6.746 -3.960 -40.060 1.00 71.56 236 ASN A N 1
ATOM 1885 C CA . ASN A 1 236 ? 6.177 -5.266 -39.718 1.00 71.56 236 ASN A CA 1
ATOM 1886 C C . ASN A 1 236 ? 5.275 -5.145 -38.482 1.00 71.56 236 ASN A C 1
ATOM 1888 O O . ASN A 1 236 ? 4.119 -5.552 -38.536 1.00 71.56 236 ASN A O 1
ATOM 1892 N N . PHE A 1 237 ? 5.728 -4.410 -37.461 1.00 68.75 237 PHE A N 1
ATOM 1893 C CA . PHE A 1 237 ? 4.917 -4.071 -36.286 1.00 68.75 237 PHE A CA 1
ATOM 1894 C C . PHE A 1 237 ? 3.556 -3.442 -36.618 1.00 68.75 237 PHE A C 1
ATOM 1896 O O . PHE A 1 237 ? 2.541 -3.750 -36.002 1.00 68.75 237 PHE A O 1
ATOM 1903 N N . ARG A 1 238 ? 3.500 -2.540 -37.603 1.00 71.12 238 ARG A N 1
ATOM 1904 C CA . ARG A 1 238 ? 2.251 -1.841 -37.958 1.00 71.12 238 ARG A CA 1
ATOM 1905 C C . ARG A 1 238 ? 1.264 -2.695 -38.758 1.00 71.12 238 ARG A C 1
ATOM 1907 O O . ARG A 1 238 ? 0.116 -2.286 -38.894 1.00 71.12 238 ARG A O 1
ATOM 1914 N N . ARG A 1 239 ? 1.693 -3.826 -39.328 1.00 70.81 239 ARG A N 1
ATOM 1915 C CA . ARG A 1 239 ? 0.878 -4.661 -40.233 1.00 70.81 239 ARG A CA 1
ATOM 1916 C C . ARG A 1 239 ? 0.200 -5.854 -39.547 1.00 70.81 239 ARG A C 1
ATOM 1918 O O . ARG A 1 239 ? -0.531 -6.576 -40.215 1.00 70.81 239 ARG A O 1
ATOM 1925 N N . GLY A 1 240 ? 0.387 -6.006 -38.236 1.00 59.78 240 GLY A N 1
ATOM 1926 C CA . GLY A 1 240 ? -0.097 -7.137 -37.443 1.00 59.78 240 GLY A CA 1
ATOM 1927 C C . GLY A 1 240 ? 1.090 -7.957 -36.951 1.00 59.78 240 GLY A C 1
ATOM 1928 O O . GLY A 1 240 ? 1.815 -8.531 -37.756 1.00 59.78 240 GLY A O 1
ATOM 1929 N N . CYS A 1 241 ? 1.315 -7.947 -35.638 1.00 60.19 241 CYS A N 1
ATOM 1930 C CA . CYS A 1 241 ? 2.503 -8.533 -35.017 1.00 60.19 241 CYS A CA 1
ATOM 1931 C C . CYS A 1 241 ? 2.307 -10.020 -34.729 1.00 60.19 241 CYS A C 1
ATOM 1933 O O . CYS A 1 241 ? 1.284 -10.402 -34.157 1.00 60.19 241 CYS A O 1
ATOM 1935 N N . ASN A 1 242 ? 3.333 -10.829 -34.993 1.00 64.88 242 ASN A N 1
ATOM 1936 C CA . ASN A 1 242 ? 3.529 -12.064 -34.241 1.00 64.88 242 ASN A CA 1
ATOM 1937 C C . ASN A 1 242 ? 4.257 -11.733 -32.916 1.00 64.88 242 ASN A C 1
ATOM 1939 O O . ASN A 1 242 ? 4.949 -10.720 -32.798 1.00 64.88 242 ASN A O 1
ATOM 1943 N N . ILE A 1 243 ? 4.109 -12.589 -31.905 1.00 63.06 243 ILE A N 1
ATOM 1944 C CA . ILE A 1 243 ? 4.805 -12.515 -30.611 1.00 63.06 243 ILE A CA 1
ATOM 1945 C C . ILE A 1 243 ? 6.327 -12.386 -30.790 1.00 63.06 243 ILE A C 1
ATOM 1947 O O . ILE A 1 243 ? 6.992 -11.727 -29.988 1.00 63.06 243 ILE A O 1
ATOM 1951 N N . ASP A 1 244 ? 6.879 -12.979 -31.844 1.00 65.38 244 ASP A N 1
ATOM 1952 C CA . ASP A 1 244 ? 8.314 -12.930 -32.119 1.00 65.38 244 ASP A CA 1
ATOM 1953 C C . ASP A 1 244 ? 8.781 -11.532 -32.538 1.00 65.38 244 ASP A C 1
ATOM 1955 O O . ASP A 1 244 ? 9.828 -11.087 -32.072 1.00 65.38 244 ASP A O 1
ATOM 1959 N N . ASP A 1 245 ? 7.974 -10.778 -33.295 1.00 67.75 245 ASP A N 1
ATOM 1960 C CA . ASP A 1 245 ? 8.289 -9.385 -33.634 1.00 67.75 245 ASP A CA 1
ATOM 1961 C C . ASP A 1 245 ? 8.373 -8.537 -32.359 1.00 67.75 245 ASP A C 1
ATOM 1963 O O . ASP A 1 245 ? 9.333 -7.792 -32.165 1.00 67.75 245 ASP A O 1
ATOM 1967 N N . ILE A 1 246 ? 7.403 -8.711 -31.449 1.00 67.88 246 ILE A N 1
ATOM 1968 C CA . ILE A 1 246 ? 7.341 -8.030 -30.146 1.00 67.88 246 ILE A CA 1
ATOM 1969 C C . ILE A 1 246 ? 8.607 -8.285 -29.329 1.00 67.88 246 ILE A C 1
ATOM 1971 O O . ILE A 1 246 ? 9.265 -7.334 -28.901 1.00 67.88 246 ILE A O 1
ATOM 1975 N N . LYS A 1 247 ? 8.959 -9.560 -29.131 1.00 68.62 247 LYS A N 1
ATOM 1976 C CA . LYS A 1 247 ? 10.167 -9.956 -28.398 1.00 68.62 247 LYS A CA 1
ATOM 1977 C C . LYS A 1 247 ? 11.417 -9.369 -29.045 1.00 68.62 247 LYS A C 1
ATOM 1979 O O . LYS A 1 247 ? 12.276 -8.848 -28.340 1.00 68.62 247 LYS A O 1
ATOM 1984 N N . PHE A 1 248 ? 11.483 -9.389 -30.373 1.00 71.69 248 PHE A N 1
ATOM 1985 C CA . PHE A 1 248 ? 12.589 -8.815 -31.125 1.00 71.69 248 PHE A CA 1
ATOM 1986 C C . PHE A 1 248 ? 12.754 -7.319 -30.823 1.00 71.69 248 PHE A C 1
ATOM 1988 O O . PHE A 1 248 ? 13.835 -6.893 -30.436 1.00 71.69 248 PHE A O 1
ATOM 1995 N N . SER A 1 249 ? 11.689 -6.510 -30.882 1.00 71.88 249 SER A N 1
ATOM 1996 C CA . SER A 1 249 ? 11.799 -5.078 -30.546 1.00 71.88 249 SER A CA 1
ATOM 1997 C C . SER A 1 249 ? 12.154 -4.806 -29.092 1.00 71.88 249 SER A C 1
ATOM 1999 O O . SER A 1 249 ? 12.782 -3.780 -28.831 1.00 71.88 249 SER A O 1
ATOM 2001 N N . ILE A 1 250 ? 11.727 -5.650 -28.150 1.00 72.38 250 ILE A N 1
ATOM 2002 C CA . ILE A 1 250 ? 12.116 -5.500 -26.743 1.00 72.38 250 ILE A CA 1
ATOM 2003 C C . ILE A 1 250 ? 13.632 -5.666 -26.626 1.00 72.38 250 ILE A C 1
ATOM 2005 O O . ILE A 1 250 ? 14.290 -4.777 -26.092 1.00 72.38 250 ILE A O 1
ATOM 2009 N N . VAL A 1 251 ? 14.181 -6.737 -27.212 1.00 73.62 251 VAL A N 1
ATOM 2010 C CA . VAL A 1 251 ? 15.627 -6.998 -27.226 1.00 73.62 251 VAL A CA 1
ATOM 2011 C C . VAL A 1 251 ? 16.380 -5.825 -27.852 1.00 73.62 251 VAL A C 1
ATOM 2013 O O . VAL A 1 251 ? 17.289 -5.292 -27.227 1.00 73.62 251 VAL A O 1
ATOM 2016 N N . ILE A 1 252 ? 15.958 -5.344 -29.027 1.00 75.44 252 ILE A N 1
ATOM 2017 C CA . ILE A 1 252 ? 16.620 -4.205 -29.680 1.00 75.44 252 ILE A CA 1
ATOM 2018 C C . ILE A 1 252 ? 16.584 -2.945 -28.809 1.00 75.44 252 ILE A C 1
ATOM 2020 O O . ILE A 1 252 ? 17.607 -2.283 -28.661 1.00 75.44 252 ILE A O 1
ATOM 2024 N N . ASN A 1 253 ? 15.437 -2.596 -28.222 1.00 76.06 253 ASN A N 1
ATOM 2025 C CA . ASN A 1 253 ? 15.332 -1.393 -27.390 1.00 76.06 253 ASN A CA 1
ATOM 2026 C C . ASN A 1 253 ? 16.241 -1.464 -26.153 1.00 76.06 253 ASN A C 1
ATOM 2028 O O . ASN A 1 253 ? 16.890 -0.469 -25.828 1.00 76.06 253 ASN A O 1
ATOM 2032 N N . GLU A 1 254 ? 16.322 -2.624 -25.499 1.00 73.56 254 GLU A N 1
ATOM 2033 C CA . GLU A 1 254 ? 17.237 -2.818 -24.370 1.00 73.56 254 GLU A CA 1
ATOM 2034 C C . GLU A 1 254 ? 18.694 -2.653 -24.797 1.00 73.56 254 GLU A C 1
ATOM 2036 O O . GLU A 1 254 ? 19.450 -1.928 -24.157 1.00 73.56 254 GLU A O 1
ATOM 2041 N N . MET A 1 255 ? 19.081 -3.205 -25.945 1.00 72.31 255 MET A N 1
ATOM 2042 C CA . MET A 1 255 ? 20.444 -3.041 -26.449 1.00 72.31 255 MET A CA 1
ATOM 2043 C C . MET A 1 255 ? 20.805 -1.590 -26.746 1.00 72.31 255 MET A C 1
ATOM 2045 O O . MET A 1 255 ? 21.901 -1.146 -26.409 1.00 72.31 255 MET A O 1
ATOM 2049 N N . VAL A 1 256 ? 19.897 -0.839 -27.375 1.00 75.31 256 VAL A N 1
ATOM 2050 C CA . VAL A 1 256 ? 20.101 0.593 -27.631 1.00 75.31 256 VAL A CA 1
ATOM 2051 C C . VAL A 1 256 ? 20.350 1.336 -26.323 1.00 75.31 256 VAL A C 1
ATOM 2053 O O . VAL A 1 256 ? 21.247 2.181 -26.249 1.00 75.31 256 VAL A O 1
ATOM 2056 N N . SER A 1 257 ? 19.595 0.983 -25.282 1.00 75.00 257 SER A N 1
ATOM 2057 C CA . SER A 1 257 ? 19.785 1.513 -23.936 1.00 75.00 257 SER A CA 1
ATOM 2058 C C . SER A 1 257 ? 21.170 1.153 -23.384 1.00 75.00 257 SER A C 1
ATOM 2060 O O . SER A 1 257 ? 21.905 2.046 -22.961 1.00 75.00 257 SER A O 1
ATOM 2062 N N . THR A 1 258 ? 21.583 -0.117 -23.471 1.00 72.19 258 THR A N 1
ATOM 2063 C CA . THR A 1 258 ? 22.899 -0.584 -23.003 1.00 72.19 258 THR A CA 1
ATOM 2064 C C . THR A 1 258 ? 24.049 0.113 -23.725 1.00 72.19 258 THR A C 1
ATOM 2066 O O . THR A 1 258 ? 24.949 0.639 -23.073 1.00 72.19 258 THR A O 1
ATOM 2069 N N . ILE A 1 259 ? 24.019 0.190 -25.059 1.00 72.69 259 ILE A N 1
ATOM 2070 C CA . ILE A 1 259 ? 25.061 0.860 -25.855 1.00 72.69 259 ILE A CA 1
ATOM 2071 C C . ILE A 1 259 ? 25.175 2.331 -25.449 1.00 72.69 259 ILE A C 1
ATOM 2073 O O . ILE A 1 259 ? 26.279 2.855 -25.309 1.00 72.69 259 ILE A O 1
ATOM 2077 N N . ARG A 1 260 ? 24.044 2.996 -25.201 1.00 74.94 260 ARG A N 1
ATOM 2078 C CA . ARG A 1 260 ? 24.019 4.380 -24.723 1.00 74.94 260 ARG A CA 1
ATOM 2079 C C . ARG A 1 260 ? 24.612 4.534 -23.322 1.00 74.94 260 ARG A C 1
ATOM 2081 O O . ARG A 1 260 ? 25.193 5.571 -23.013 1.00 74.94 260 ARG A O 1
ATOM 2088 N N . GLU A 1 261 ? 24.439 3.558 -22.441 1.00 73.19 261 GLU A N 1
ATOM 2089 C CA . GLU A 1 261 ? 25.088 3.579 -21.127 1.00 73.19 261 GLU A CA 1
ATOM 2090 C C . GLU A 1 261 ? 26.594 3.324 -21.234 1.00 73.19 261 GLU A C 1
ATOM 2092 O O . GLU A 1 261 ? 27.372 3.993 -20.555 1.00 73.19 261 GLU A O 1
ATOM 2097 N N . VAL A 1 262 ? 27.017 2.426 -22.126 1.00 69.00 262 VAL A N 1
ATOM 2098 C CA . VAL A 1 262 ? 28.434 2.156 -22.409 1.00 69.00 262 VAL A CA 1
ATOM 2099 C C . VAL A 1 262 ? 29.115 3.374 -23.037 1.00 69.00 262 VAL A C 1
ATOM 2101 O O . VAL A 1 262 ? 30.211 3.729 -22.618 1.00 69.00 262 VAL A O 1
ATOM 2104 N N . SER A 1 263 ? 28.462 4.077 -23.967 1.00 68.75 263 SER A N 1
ATOM 2105 C CA . SER A 1 263 ? 29.033 5.262 -24.628 1.00 68.75 263 SER A CA 1
ATOM 2106 C C . SER A 1 263 ? 29.227 6.468 -23.699 1.00 68.75 263 SER A C 1
ATOM 2108 O O . SER A 1 263 ? 30.015 7.370 -24.004 1.00 68.75 263 SER A O 1
ATOM 2110 N N . LYS A 1 264 ? 28.521 6.488 -22.559 1.00 71.81 264 LYS A N 1
ATOM 2111 C CA . LYS A 1 264 ? 28.710 7.473 -21.483 1.00 71.81 264 LYS A CA 1
ATOM 2112 C C . LYS A 1 264 ? 29.911 7.169 -20.590 1.00 71.81 264 LYS A C 1
ATOM 2114 O O . LYS A 1 264 ? 30.381 8.078 -19.913 1.00 71.81 264 LYS A O 1
ATOM 2119 N N . LYS A 1 265 ? 30.378 5.919 -20.543 1.00 72.00 265 LYS A N 1
ATOM 2120 C CA . LYS A 1 265 ? 31.607 5.546 -19.828 1.00 72.00 265 LYS A CA 1
ATOM 2121 C C . LYS A 1 265 ? 32.825 5.996 -20.656 1.00 72.00 265 LYS A C 1
ATOM 2123 O O . LYS A 1 265 ? 32.695 6.227 -21.857 1.00 72.00 265 LYS A O 1
ATOM 2128 N N . GLU A 1 266 ? 34.004 6.123 -20.041 1.00 62.34 266 GLU A N 1
ATOM 2129 C CA . GLU A 1 266 ? 35.276 6.457 -20.724 1.00 62.34 266 GLU A CA 1
ATOM 2130 C C . GLU A 1 266 ? 35.792 5.288 -21.593 1.00 62.34 266 GLU A C 1
ATOM 2132 O O . GLU A 1 266 ? 36.907 4.796 -21.445 1.00 62.34 266 GLU A O 1
ATOM 2137 N N . VAL A 1 267 ? 34.950 4.794 -22.498 1.00 68.50 267 VAL A N 1
ATOM 2138 C CA . VAL A 1 267 ? 35.268 3.717 -23.435 1.00 68.50 267 VAL A CA 1
ATOM 2139 C C . VAL A 1 267 ? 35.789 4.332 -24.727 1.00 68.50 267 VAL A C 1
ATOM 2141 O O . VAL A 1 267 ? 35.284 5.358 -25.187 1.00 68.50 267 VAL A O 1
ATOM 2144 N N . ASN A 1 268 ? 36.791 3.692 -25.333 1.00 78.00 268 ASN A N 1
ATOM 2145 C CA . ASN A 1 268 ? 37.313 4.112 -26.629 1.00 78.00 268 ASN A CA 1
ATOM 2146 C C . ASN A 1 268 ? 36.168 4.167 -27.673 1.00 78.00 268 ASN A C 1
ATOM 2148 O O . ASN A 1 268 ? 35.535 3.134 -27.923 1.00 78.00 268 ASN A O 1
ATOM 2152 N N . PRO A 1 269 ? 35.915 5.330 -28.304 1.00 77.25 269 PRO A N 1
ATOM 2153 C CA . PRO A 1 269 ? 34.806 5.517 -29.239 1.00 77.25 269 PRO A CA 1
ATOM 2154 C C . PRO A 1 269 ? 34.821 4.561 -30.445 1.00 77.25 269 PRO A C 1
ATOM 2156 O O . PRO A 1 269 ? 33.757 4.203 -30.949 1.00 77.25 269 PRO A O 1
ATOM 2159 N N . ILE A 1 270 ? 36.003 4.100 -30.875 1.00 79.44 270 ILE A N 1
ATOM 2160 C CA . ILE A 1 270 ? 36.160 3.146 -31.987 1.00 79.44 270 ILE A CA 1
ATOM 2161 C C . ILE A 1 270 ? 35.527 1.798 -31.636 1.00 79.44 270 ILE A C 1
ATOM 2163 O O . ILE A 1 270 ? 34.832 1.216 -32.465 1.00 79.44 270 ILE A O 1
ATOM 2167 N N . TYR A 1 271 ? 35.698 1.323 -30.399 1.00 78.12 271 TYR A N 1
ATOM 2168 C CA . TYR A 1 271 ? 35.078 0.068 -29.971 1.00 78.12 271 TYR A CA 1
ATOM 2169 C C . TYR A 1 271 ? 33.560 0.191 -29.922 1.00 78.12 271 TYR A C 1
ATOM 2171 O O . TYR A 1 271 ? 32.863 -0.704 -30.380 1.00 78.12 271 TYR A O 1
ATOM 2179 N N . THR A 1 272 ? 33.039 1.322 -29.440 1.00 76.81 272 THR A N 1
ATOM 2180 C CA . TH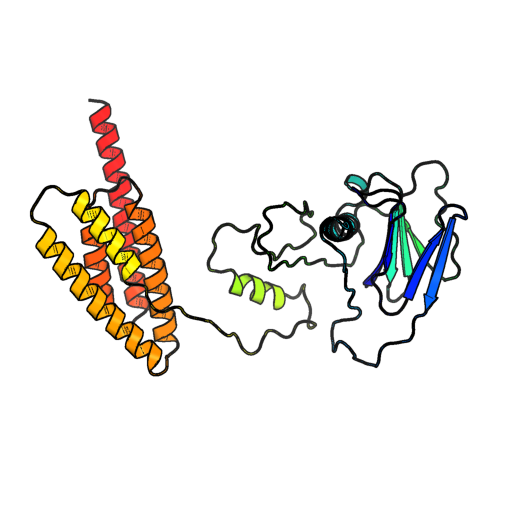R A 1 272 ? 31.593 1.578 -29.453 1.00 76.81 272 THR A CA 1
ATOM 2181 C C . THR A 1 272 ? 31.026 1.531 -30.872 1.00 76.81 272 THR A C 1
ATOM 2183 O O . THR A 1 272 ? 29.956 0.964 -31.077 1.00 76.81 272 THR A O 1
ATOM 2186 N N . LEU A 1 273 ? 31.760 2.056 -31.857 1.00 80.19 273 LEU A N 1
ATOM 2187 C CA . LEU A 1 273 ? 31.377 1.973 -33.264 1.00 80.19 273 LEU A CA 1
ATOM 2188 C C . LEU A 1 273 ? 31.382 0.521 -33.779 1.00 80.19 273 LEU A C 1
ATOM 2190 O O . LEU A 1 273 ? 30.392 0.097 -34.366 1.00 80.19 273 LEU A O 1
ATOM 2194 N N . GLU A 1 274 ? 32.432 -0.259 -33.490 1.00 81.50 274 GLU A N 1
ATOM 2195 C CA . GLU A 1 274 ? 32.495 -1.695 -33.827 1.00 81.50 274 GLU A CA 1
ATOM 2196 C C . GLU A 1 274 ? 31.323 -2.485 -33.216 1.00 81.50 274 GLU A C 1
ATOM 2198 O O . GLU A 1 274 ? 30.762 -3.369 -33.860 1.00 81.50 274 GLU A O 1
ATOM 2203 N N . TYR A 1 275 ? 30.904 -2.164 -31.987 1.00 78.81 275 TYR A N 1
ATOM 2204 C CA . TYR A 1 275 ? 29.763 -2.833 -31.353 1.00 78.81 275 TYR A CA 1
ATOM 2205 C C . TYR A 1 275 ? 28.440 -2.515 -32.043 1.00 78.81 275 TYR A C 1
ATOM 2207 O O . TYR A 1 275 ? 27.604 -3.405 -32.196 1.00 78.81 275 TYR A O 1
ATOM 2215 N N . ILE A 1 276 ? 28.252 -1.269 -32.485 1.00 81.56 276 ILE A N 1
ATOM 2216 C CA . ILE A 1 276 ? 27.064 -0.874 -33.248 1.00 81.56 276 ILE A CA 1
ATOM 2217 C C . ILE A 1 276 ? 27.043 -1.591 -34.608 1.00 81.56 276 ILE A C 1
ATOM 2219 O O . ILE A 1 276 ? 25.982 -2.051 -35.029 1.00 81.56 276 ILE A O 1
ATOM 2223 N N . GLU A 1 277 ? 28.198 -1.743 -35.263 1.00 83.19 277 GLU A N 1
ATOM 2224 C CA . GLU A 1 277 ? 28.332 -2.497 -36.519 1.00 83.19 277 GLU A CA 1
ATOM 2225 C C . GLU A 1 277 ? 28.013 -3.983 -36.334 1.00 83.19 277 GLU A C 1
ATOM 2227 O O . GLU A 1 277 ? 27.195 -4.538 -37.069 1.00 83.19 277 GLU A O 1
ATOM 2232 N N . ASN A 1 278 ? 28.590 -4.617 -35.313 1.00 81.31 278 ASN A N 1
ATOM 2233 C CA . ASN A 1 278 ? 28.328 -6.021 -35.008 1.00 81.31 278 ASN A CA 1
ATOM 2234 C C . ASN A 1 278 ? 26.860 -6.253 -34.637 1.00 81.31 278 ASN A C 1
ATOM 2236 O O . ASN A 1 278 ? 26.254 -7.220 -35.090 1.00 81.31 278 ASN A O 1
ATOM 2240 N N . MET A 1 279 ? 26.256 -5.339 -33.871 1.00 78.69 279 MET A N 1
ATOM 2241 C CA . MET A 1 279 ? 24.823 -5.374 -33.589 1.00 78.69 279 MET A CA 1
ATOM 2242 C C . MET A 1 279 ? 24.012 -5.328 -34.885 1.00 78.69 279 MET A C 1
ATOM 2244 O O . MET A 1 279 ? 23.124 -6.154 -35.074 1.00 78.69 279 MET A O 1
ATOM 2248 N N . LEU A 1 280 ? 24.294 -4.371 -35.771 1.00 81.06 280 LEU A N 1
ATOM 2249 C CA . LEU A 1 280 ? 23.576 -4.241 -37.036 1.00 81.06 280 LEU A CA 1
ATOM 2250 C C . LEU A 1 280 ? 23.692 -5.519 -37.877 1.00 81.06 280 LEU A C 1
ATOM 2252 O O . LEU A 1 280 ? 22.678 -5.988 -38.395 1.00 81.06 280 LEU A O 1
ATOM 2256 N N . PHE A 1 281 ? 24.888 -6.105 -37.951 1.00 82.44 281 PHE A N 1
ATOM 2257 C CA . PHE A 1 281 ? 25.123 -7.381 -38.622 1.00 82.44 281 PHE A CA 1
ATOM 2258 C C . PHE A 1 281 ? 24.273 -8.506 -38.015 1.00 82.44 281 PHE A C 1
ATOM 2260 O O . PHE A 1 281 ? 23.532 -9.170 -38.736 1.00 82.44 281 PHE A O 1
ATOM 2267 N N . CYS A 1 282 ? 24.275 -8.663 -36.686 1.00 75.06 282 CYS A N 1
ATOM 2268 C CA . CYS A 1 282 ? 23.457 -9.672 -36.008 1.00 75.06 282 CYS A CA 1
ATOM 2269 C C . CYS A 1 282 ? 21.955 -9.490 -36.266 1.00 75.06 282 CYS A C 1
ATOM 2271 O O . CYS A 1 282 ? 21.235 -10.471 -36.445 1.00 75.06 282 CYS A O 1
ATOM 2273 N N . ILE A 1 283 ? 21.470 -8.247 -36.309 1.00 76.44 283 ILE A N 1
ATOM 2274 C CA . ILE A 1 283 ? 20.062 -7.944 -36.599 1.00 76.44 283 ILE A CA 1
ATOM 2275 C C . ILE A 1 283 ? 19.705 -8.326 -38.041 1.00 76.44 283 ILE A C 1
ATOM 2277 O O . ILE A 1 283 ? 18.598 -8.802 -38.297 1.00 76.44 283 ILE A O 1
ATOM 2281 N N . GLN A 1 284 ? 20.617 -8.092 -38.987 1.00 78.88 284 GLN A N 1
ATOM 2282 C CA . GLN A 1 284 ? 20.410 -8.403 -40.401 1.00 78.88 284 GLN A CA 1
ATOM 2283 C C . GLN A 1 284 ? 20.454 -9.913 -40.672 1.00 78.88 284 GLN A C 1
ATOM 2285 O O . GLN A 1 284 ? 19.573 -10.414 -41.371 1.00 78.88 284 GLN A O 1
ATOM 2290 N N . GLU A 1 285 ? 21.424 -10.621 -40.091 1.00 77.56 285 GLU A N 1
ATOM 2291 C CA . GLU A 1 285 ? 21.604 -12.072 -40.241 1.00 77.56 285 GLU A CA 1
ATOM 2292 C C . GLU A 1 285 ? 20.487 -12.862 -39.554 1.00 77.56 285 GLU A C 1
ATOM 2294 O O . GLU A 1 285 ? 19.837 -13.711 -40.163 1.00 77.56 285 GLU A O 1
ATOM 2299 N N . HIS A 1 286 ? 20.192 -12.541 -38.294 1.00 70.19 286 HIS A N 1
ATOM 2300 C CA . HIS A 1 286 ? 19.266 -13.319 -37.469 1.00 70.19 286 HIS A CA 1
ATOM 2301 C C . HIS A 1 286 ? 17.860 -12.728 -37.450 1.00 70.19 286 HIS A C 1
ATOM 2303 O O . HIS A 1 286 ? 17.146 -12.902 -36.464 1.00 70.19 286 HIS A O 1
ATOM 2309 N N . GLY A 1 287 ? 17.443 -12.041 -38.522 1.00 61.06 287 GLY A N 1
ATOM 2310 C CA . GLY A 1 287 ? 16.240 -11.195 -38.612 1.00 61.06 287 GLY A CA 1
ATOM 2311 C C . GLY A 1 287 ? 14.880 -11.837 -38.278 1.00 61.06 287 GLY A C 1
ATOM 2312 O O . GLY A 1 287 ? 13.852 -11.216 -38.532 1.00 61.06 287 GLY A O 1
ATOM 2313 N N . SER A 1 288 ? 14.856 -13.065 -37.748 1.00 56.91 288 SER A N 1
ATOM 2314 C CA . SER A 1 288 ? 13.688 -13.742 -37.162 1.00 56.91 288 SER A CA 1
ATOM 2315 C C . SER A 1 288 ? 14.012 -14.661 -35.958 1.00 56.91 288 SER A C 1
ATOM 2317 O O . SER A 1 288 ? 13.085 -15.148 -35.316 1.00 56.91 288 SER A O 1
ATOM 2319 N N . SER A 1 289 ? 15.287 -14.942 -35.643 1.00 69.81 289 SER A N 1
ATOM 2320 C CA . SER A 1 289 ? 15.691 -15.911 -34.606 1.00 69.81 289 SER A CA 1
ATOM 2321 C C . SER A 1 289 ? 16.195 -15.195 -33.355 1.00 69.81 289 SER A C 1
ATOM 2323 O O . SER A 1 289 ? 17.355 -14.802 -33.254 1.00 69.81 289 SER A O 1
ATOM 2325 N N . ILE A 1 290 ? 15.307 -15.027 -32.373 1.00 64.88 290 ILE A N 1
ATOM 2326 C CA . ILE A 1 290 ? 15.628 -14.355 -31.103 1.00 64.88 290 ILE A CA 1
ATOM 2327 C C . ILE A 1 290 ? 16.729 -15.099 -30.341 1.00 64.88 290 ILE A C 1
ATOM 2329 O O . ILE A 1 290 ? 17.575 -14.457 -29.733 1.00 64.88 290 ILE A O 1
ATOM 2333 N N . GLY A 1 291 ? 16.730 -16.436 -30.374 1.00 61.66 291 GLY A N 1
ATOM 2334 C CA . GLY A 1 291 ? 17.733 -17.241 -29.673 1.00 61.66 291 GLY A CA 1
ATOM 2335 C C . GLY A 1 291 ? 19.144 -16.985 -30.199 1.00 61.66 291 GLY A C 1
ATOM 2336 O O . GLY A 1 291 ? 20.047 -16.702 -29.418 1.00 61.66 291 GLY A O 1
ATOM 2337 N N . GLU A 1 292 ? 19.313 -17.001 -31.522 1.00 66.12 292 GLU A N 1
ATOM 2338 C CA . GLU A 1 292 ? 20.604 -16.723 -32.161 1.00 66.12 292 GLU A CA 1
ATOM 2339 C C . GLU A 1 292 ? 21.026 -15.265 -31.986 1.00 66.12 292 GLU A C 1
ATOM 2341 O O . GLU A 1 292 ? 22.190 -15.000 -31.696 1.00 66.12 292 GLU A O 1
ATOM 2346 N N . LEU A 1 293 ? 20.076 -14.326 -32.082 1.00 67.50 293 LEU A N 1
ATOM 2347 C CA . LEU A 1 293 ? 20.336 -12.921 -31.793 1.00 67.50 293 LEU A CA 1
ATOM 2348 C C . LEU A 1 293 ? 20.855 -12.763 -30.357 1.00 67.50 293 LEU A C 1
ATOM 2350 O O . LEU A 1 293 ? 21.939 -12.233 -30.160 1.00 67.50 293 LEU A O 1
ATOM 2354 N N . VAL A 1 294 ? 20.141 -13.271 -29.351 1.00 65.25 294 VAL A N 1
ATOM 2355 C CA . VAL A 1 294 ? 20.556 -13.164 -27.942 1.00 65.25 294 VAL A CA 1
ATOM 2356 C C . VAL A 1 294 ? 21.934 -13.793 -27.714 1.00 65.25 294 VAL A C 1
ATOM 2358 O O . VAL A 1 294 ? 22.772 -13.171 -27.067 1.00 65.25 294 VAL A O 1
ATOM 2361 N N . SER A 1 295 ? 22.215 -14.973 -28.277 1.00 67.50 295 SER A N 1
ATOM 2362 C CA . SER A 1 295 ? 23.529 -15.620 -28.151 1.00 67.50 295 SER A CA 1
ATOM 2363 C C . SER A 1 295 ? 24.662 -14.807 -28.786 1.00 67.50 295 SER A C 1
ATOM 2365 O O . SER A 1 295 ? 25.697 -14.603 -28.148 1.00 67.50 295 SER A O 1
ATOM 2367 N N . SER A 1 296 ? 24.468 -14.300 -30.006 1.00 68.06 296 SER A N 1
ATOM 2368 C CA . SER A 1 296 ? 25.461 -13.463 -30.692 1.00 68.06 296 SER A CA 1
ATOM 2369 C C . SER A 1 296 ? 25.724 -12.160 -29.933 1.00 68.06 296 SER A C 1
ATOM 2371 O O . SER A 1 296 ? 26.856 -11.687 -29.860 1.00 68.06 296 SER A O 1
ATOM 2373 N N . LEU A 1 297 ? 24.694 -11.602 -29.298 1.00 65.81 297 LEU A N 1
ATOM 2374 C CA . LEU A 1 297 ? 24.803 -10.361 -28.537 1.00 65.81 297 LEU A CA 1
ATOM 2375 C C . LEU A 1 297 ? 25.434 -10.534 -27.159 1.00 65.81 297 LEU A C 1
ATOM 2377 O O . LEU A 1 297 ? 26.223 -9.682 -26.757 1.00 65.81 297 LEU A O 1
ATOM 2381 N N . LEU A 1 298 ? 25.143 -11.630 -26.455 1.00 66.69 298 LEU A N 1
ATOM 2382 C CA . LEU A 1 298 ? 25.846 -11.975 -25.218 1.00 66.69 298 LEU A CA 1
ATOM 2383 C C . LEU A 1 298 ? 27.349 -12.120 -25.475 1.00 66.69 298 LEU A C 1
ATOM 2385 O O . LEU A 1 298 ? 28.146 -11.580 -24.715 1.00 66.69 298 LEU A O 1
ATOM 2389 N N . SER A 1 299 ? 27.735 -12.730 -26.601 1.00 68.44 299 SER A N 1
ATOM 2390 C CA . SER A 1 299 ? 29.143 -12.813 -27.001 1.00 68.44 299 SER A CA 1
ATOM 2391 C C . SER A 1 299 ? 29.776 -11.433 -27.231 1.00 68.44 299 SER A C 1
ATOM 2393 O O . SER A 1 299 ? 30.925 -11.211 -26.853 1.00 68.44 299 SER A O 1
ATOM 2395 N N . ILE A 1 300 ? 29.035 -10.476 -27.802 1.00 66.69 300 ILE A N 1
ATOM 2396 C CA . ILE A 1 300 ? 29.512 -9.095 -27.974 1.00 66.69 300 ILE A CA 1
ATOM 2397 C C . ILE A 1 300 ? 29.679 -8.401 -26.615 1.00 66.69 300 ILE A C 1
ATOM 2399 O O . ILE A 1 300 ? 30.690 -7.737 -26.401 1.00 66.69 300 ILE A O 1
ATOM 2403 N N . ILE A 1 301 ? 28.737 -8.575 -25.683 1.00 64.19 301 ILE A N 1
ATOM 2404 C CA . ILE A 1 301 ? 28.813 -7.995 -24.331 1.00 64.19 301 ILE A CA 1
ATOM 2405 C C . ILE A 1 301 ? 29.999 -8.565 -23.547 1.00 64.19 301 ILE A C 1
ATOM 2407 O O . ILE A 1 301 ? 30.779 -7.801 -22.983 1.00 64.19 301 ILE A O 1
ATOM 2411 N N . GLU A 1 302 ? 30.211 -9.879 -23.579 1.00 68.00 302 GLU A N 1
ATOM 2412 C CA . GLU A 1 302 ? 31.375 -10.507 -22.943 1.00 68.00 302 GLU A CA 1
ATOM 2413 C C . GLU A 1 302 ? 32.697 -9.970 -23.515 1.00 68.00 302 GLU A C 1
ATOM 2415 O O . GLU A 1 302 ? 33.656 -9.731 -22.777 1.00 68.00 302 GLU A O 1
ATOM 2420 N N . GLN A 1 303 ? 32.750 -9.707 -24.826 1.00 67.19 303 GLN A N 1
ATOM 2421 C CA . GLN A 1 303 ? 33.908 -9.068 -25.452 1.00 67.19 303 GLN A CA 1
ATOM 2422 C C . GLN A 1 303 ? 34.089 -7.607 -25.013 1.00 67.19 303 GLN A C 1
ATOM 2424 O O . GLN A 1 303 ? 35.234 -7.173 -24.849 1.00 67.19 303 GLN A O 1
ATOM 2429 N N . ILE A 1 304 ? 32.998 -6.860 -24.802 1.00 63.81 304 ILE A N 1
ATOM 2430 C CA . ILE A 1 304 ? 33.026 -5.488 -24.269 1.00 63.81 304 ILE A CA 1
ATOM 2431 C C . ILE A 1 304 ? 33.665 -5.481 -22.884 1.00 63.81 304 ILE A C 1
ATOM 2433 O O . ILE A 1 304 ? 34.638 -4.753 -22.662 1.00 63.81 304 ILE A O 1
ATOM 2437 N N . ASP A 1 305 ? 33.147 -6.306 -21.978 1.00 64.06 305 ASP A N 1
ATOM 2438 C CA . ASP A 1 305 ? 33.596 -6.350 -20.589 1.00 64.06 305 ASP A CA 1
ATOM 2439 C C . ASP A 1 305 ? 35.056 -6.812 -20.502 1.00 64.06 305 ASP A C 1
ATOM 2441 O O . ASP A 1 305 ? 35.882 -6.155 -19.860 1.00 64.06 305 ASP A O 1
ATOM 2445 N N . TYR A 1 306 ? 35.427 -7.847 -21.263 1.00 69.69 306 TYR A N 1
ATOM 2446 C CA . TYR A 1 306 ? 36.810 -8.318 -21.347 1.00 69.69 306 TYR A CA 1
ATOM 2447 C C . TYR A 1 306 ? 37.779 -7.243 -21.869 1.00 69.69 306 TYR A C 1
ATOM 2449 O O . TYR A 1 306 ? 38.880 -7.066 -21.334 1.00 69.69 306 TYR A O 1
ATOM 2457 N N . ARG A 1 307 ? 37.409 -6.500 -22.922 1.00 65.75 307 ARG A N 1
ATOM 2458 C CA . ARG A 1 307 ? 38.256 -5.424 -23.469 1.00 65.75 307 ARG A CA 1
ATOM 2459 C C . ARG A 1 307 ? 38.352 -4.238 -22.507 1.00 65.75 307 ARG A C 1
ATOM 2461 O O . ARG A 1 307 ? 39.431 -3.656 -22.386 1.00 65.75 307 ARG A O 1
ATOM 2468 N N . HIS A 1 308 ? 37.273 -3.906 -21.801 1.00 64.56 308 HIS A N 1
ATOM 2469 C CA . HIS A 1 308 ? 37.240 -2.820 -20.821 1.00 64.56 308 HIS A CA 1
ATOM 2470 C C . HIS A 1 308 ? 38.125 -3.115 -19.597 1.00 64.56 308 HIS A C 1
ATOM 2472 O O . HIS A 1 308 ? 38.932 -2.273 -19.197 1.00 64.56 308 HIS A O 1
ATOM 2478 N N . GLU A 1 309 ? 38.058 -4.329 -19.042 1.00 65.31 309 GLU A N 1
ATOM 2479 C CA . GLU A 1 309 ? 38.928 -4.749 -17.935 1.00 65.31 309 GLU A CA 1
ATOM 2480 C C . GLU A 1 309 ? 40.417 -4.720 -18.312 1.00 65.31 309 GLU A C 1
ATOM 2482 O O . GLU A 1 309 ? 41.261 -4.269 -17.530 1.00 65.31 309 GLU A O 1
ATOM 2487 N N . ASN A 1 310 ? 40.752 -5.160 -19.527 1.00 62.34 310 ASN A N 1
ATOM 2488 C CA . ASN A 1 310 ? 42.132 -5.164 -20.010 1.00 62.34 310 ASN A CA 1
ATOM 2489 C C . ASN A 1 310 ? 42.657 -3.759 -20.340 1.00 62.34 310 ASN A C 1
ATOM 2491 O O . ASN A 1 310 ? 43.834 -3.480 -20.100 1.00 62.34 310 ASN A O 1
ATOM 2495 N N . TYR A 1 311 ? 41.807 -2.859 -20.841 1.00 61.28 311 TYR A N 1
ATOM 2496 C CA . TYR A 1 311 ? 42.169 -1.459 -21.074 1.00 61.28 311 TYR A CA 1
ATOM 2497 C C . TYR A 1 311 ? 42.505 -0.739 -19.759 1.00 61.28 311 TYR A C 1
ATOM 2499 O O . TYR A 1 311 ? 43.566 -0.120 -19.652 1.00 61.28 311 TYR A O 1
ATOM 2507 N N . ASN A 1 312 ? 41.681 -0.921 -18.721 1.00 58.66 312 ASN A N 1
ATOM 2508 C CA . ASN A 1 312 ? 41.926 -0.341 -17.398 1.00 58.66 312 ASN A CA 1
ATOM 2509 C C . ASN A 1 312 ? 43.197 -0.894 -16.741 1.00 58.66 312 ASN A C 1
ATOM 2511 O O . ASN A 1 312 ? 43.988 -0.125 -16.195 1.00 58.66 312 ASN A O 1
ATOM 2515 N N . LYS A 1 313 ? 43.460 -2.206 -16.856 1.00 58.94 313 LYS A N 1
ATOM 2516 C CA . LYS A 1 313 ? 44.734 -2.797 -16.407 1.00 58.94 313 LYS A CA 1
ATOM 2517 C C . LYS A 1 313 ? 45.936 -2.173 -17.116 1.00 58.94 313 LYS A C 1
ATOM 2519 O O . LYS A 1 313 ? 46.920 -1.864 -16.454 1.00 58.94 313 LYS A O 1
ATOM 2524 N N . LYS A 1 314 ? 45.847 -1.950 -18.434 1.00 54.75 314 LYS A N 1
ATOM 2525 C CA . LYS A 1 314 ? 46.938 -1.384 -19.240 1.00 54.75 314 LYS A CA 1
ATOM 2526 C C . LYS A 1 314 ? 47.255 0.065 -18.852 1.00 54.75 314 LYS A C 1
ATOM 2528 O O . LYS A 1 314 ? 48.431 0.384 -18.683 1.00 54.75 314 LYS A O 1
ATOM 2533 N N . ILE A 1 315 ? 46.231 0.897 -18.633 1.00 54.31 315 ILE A N 1
ATOM 2534 C CA . ILE A 1 315 ? 46.382 2.272 -18.120 1.00 54.31 315 ILE A CA 1
ATOM 2535 C C . ILE A 1 315 ? 47.036 2.270 -16.735 1.00 54.31 315 ILE A C 1
ATOM 2537 O O . ILE A 1 315 ? 47.988 3.016 -16.511 1.00 54.31 315 ILE A O 1
ATOM 2541 N N . LEU A 1 316 ? 46.597 1.391 -15.829 1.00 47.91 316 LEU A N 1
ATOM 2542 C CA . LEU A 1 316 ? 47.194 1.244 -14.497 1.00 47.91 316 LEU A CA 1
ATOM 2543 C C . LEU A 1 316 ? 48.684 0.872 -14.559 1.00 47.91 316 LEU A C 1
ATOM 2545 O O . LEU A 1 316 ? 49.480 1.468 -13.842 1.00 47.91 316 LEU A O 1
ATOM 2549 N N . THR A 1 317 ? 49.095 -0.034 -15.452 1.00 52.25 317 THR A N 1
ATOM 2550 C CA . THR A 1 317 ? 50.524 -0.356 -15.649 1.00 52.25 317 THR A CA 1
ATOM 2551 C C . THR A 1 317 ? 51.341 0.781 -16.265 1.00 52.25 317 THR A C 1
ATOM 2553 O O . THR A 1 317 ? 52.502 0.922 -15.906 1.00 52.25 317 THR A O 1
ATOM 2556 N N . MET A 1 318 ? 50.766 1.598 -17.156 1.00 47.44 318 MET A N 1
ATOM 2557 C CA . MET A 1 318 ? 51.464 2.752 -17.754 1.00 47.44 318 MET A CA 1
ATOM 2558 C C . MET A 1 318 ? 51.527 3.971 -16.822 1.00 47.44 318 MET A C 1
ATOM 2560 O O . MET A 1 318 ? 52.339 4.858 -17.039 1.00 47.44 318 MET A O 1
ATOM 2564 N N . SER A 1 319 ? 50.690 4.018 -15.782 1.00 47.84 319 SER A N 1
ATOM 2565 C CA . SER A 1 319 ? 50.686 5.085 -14.765 1.00 47.84 319 SER A CA 1
ATOM 2566 C C . SER A 1 319 ? 51.712 4.851 -13.642 1.00 47.84 319 SER A C 1
ATOM 2568 O O . SER A 1 319 ? 51.920 5.726 -12.806 1.00 47.84 319 SER A O 1
ATOM 2570 N N . ILE A 1 320 ? 52.303 3.652 -13.588 1.00 49.16 320 ILE A N 1
ATOM 2571 C CA . ILE A 1 320 ? 53.254 3.204 -12.552 1.00 49.16 320 ILE A CA 1
ATOM 2572 C C . ILE A 1 320 ? 54.701 3.143 -13.101 1.00 49.16 320 ILE A C 1
ATOM 2574 O O . ILE A 1 320 ? 55.644 2.948 -12.335 1.00 49.16 320 ILE A O 1
ATOM 2578 N N . SER A 1 321 ? 54.889 3.349 -14.409 1.00 39.12 321 SER A N 1
ATOM 2579 C CA . SER A 1 321 ? 56.187 3.448 -15.099 1.00 39.12 321 SER A CA 1
ATOM 2580 C C . SER A 1 321 ? 56.539 4.890 -15.434 1.00 39.12 321 SER A C 1
ATOM 2582 O O . SER A 1 321 ? 57.708 5.272 -15.220 1.00 39.12 321 SER A O 1
#